Protein 8YT7 (pdb70)

Nearest PDB structures (foldseek):
  7uac-assembly1_H  TM=8.108E-01  e=1.436E-10  Homo sapiens
  2c9a-assembly1_A  TM=7.817E-01  e=7.834E-11  Homo sapiens
  5l73-assembly1_B  TM=7.819E-01  e=2.633E-10  Homo sapiens
  8a28-assembly1_A  TM=7.023E-01  e=5.897E-07  Limulus polyphemus
  4itc-assembly1_A  TM=6.088E-01  e=8.304E-06  Porphyromonas gingivalis

Foldseek 3Di:
DDFKFQCQDVCRQVKDWDPDFDDEWDKDWADDPCVVQKADAGGGDPQDDPGRGIWTKDQLVPDAFFGKIKIKHPKAFQLLVFQKKKKWKKFWIFAQAAKKWKFKFFPVRDPVQCPDPVHVVVTTQDIDGGHPHHDIAMEMGGDDGPVGIIMMMMMGGGGHDSRHMMIIGIIGMDGDPVRVVCVVPHDGD

Structure (mmCIF, N/CA/C/O backbone):
data_8YT7
#
_entry.id   8YT7
#
_cell.length_a   57.020
_cell.length_b   57.020
_cell.length_c   159.934
_cell.angle_alpha   90.00
_cell.angle_beta   90.00
_cell.angle_gamma   120.00
#
_symmetry.space_group_name_H-M   'P 32 2 1'
#
loop_
_entity.id
_entity.type
_entity.pdbx_description
1 polymer 'Scavenger receptor SR-C-like protein'
2 non-polymer 2-acetamido-2-deoxy-beta-D-glucopyranose
3 non-polymer 'CALCIUM ION'
4 water water
#
loop_
_atom_site.group_PDB
_atom_site.id
_atom_site.type_symbol
_atom_site.label_atom_id
_atom_site.label_alt_id
_atom_site.label_comp_id
_atom_site.label_asym_id
_atom_site.label_entity_id
_atom_site.label_seq_id
_atom_site.pdbx_PDB_ins_code
_atom_site.Cartn_x
_atom_site.Cartn_y
_atom_site.Cartn_z
_atom_site.occupancy
_atom_site.B_iso_or_equiv
_atom_site.auth_seq_id
_atom_site.auth_comp_id
_atom_site.auth_asym_id
_atom_site.auth_atom_id
_atom_site.pdbx_PDB_model_num
ATOM 1 N N . ASP A 1 1 ? 23.771 9.647 68.116 1.00 99.35 137 ASP A N 1
ATOM 2 C CA . ASP A 1 1 ? 25.096 10.139 68.476 1.00 98.84 137 ASP A CA 1
ATOM 3 C C . ASP A 1 1 ? 25.839 10.719 67.258 1.00 100.55 137 ASP A C 1
ATOM 4 O O . ASP A 1 1 ? 26.019 10.029 66.250 1.00 100.84 137 ASP A O 1
ATOM 9 N N . PRO A 1 2 ? 26.290 11.975 67.373 1.00 68.49 138 PRO A N 1
ATOM 10 C CA . PRO A 1 2 ? 27.004 12.624 66.257 1.00 68.29 138 PRO A CA 1
ATOM 11 C C . PRO A 1 2 ? 28.440 12.123 66.087 1.00 67.44 138 PRO A C 1
ATOM 12 O O . PRO A 1 2 ? 29.210 12.037 67.049 1.00 67.17 138 PRO A O 1
ATOM 16 N N . THR A 1 3 ? 28.803 11.809 64.836 1.00 63.53 139 THR A N 1
ATOM 17 C CA . THR A 1 3 ? 30.133 11.311 64.493 1.00 60.68 139 THR A CA 1
ATOM 18 C C . THR A 1 3 ? 31.015 12.379 63.860 1.00 58.71 139 THR A C 1
ATOM 19 O O . THR A 1 3 ? 32.101 12.056 63.370 1.00 58.11 139 THR A O 1
ATOM 23 N N . GLU A 1 4 ? 30.563 13.631 63.837 1.00 57.07 140 GLU A N 1
ATOM 24 C CA . GLU A 1 4 ? 31.331 14.735 63.284 1.00 59.10 140 GLU A CA 1
ATOM 25 C C . GLU A 1 4 ? 30.933 16.000 64.028 1.00 59.16 140 GLU A C 1
ATOM 26 O O . GLU A 1 4 ? 29.791 16.125 64.491 1.00 58.74 140 GLU A O 1
ATOM 32 N N . CYS A 1 5 ? 31.887 16.932 64.155 1.00 49.77 141 CYS A N 1
ATOM 33 C CA . CYS A 1 5 ? 31.621 18.195 64.844 1.00 49.97 141 CYS A CA 1
ATOM 34 C C . CYS A 1 5 ? 32.369 19.336 64.186 1.00 51.91 141 CYS A C 1
ATOM 35 O O . CYS A 1 5 ? 33.591 19.260 64.000 1.00 50.48 141 CYS A O 1
ATOM 38 N N . ASP A 1 6 ? 31.633 20.406 63.883 1.00 53.05 142 ASP A N 1
ATOM 39 C CA . ASP A 1 6 ? 32.202 21.642 63.363 1.00 53.70 142 ASP A CA 1
ATOM 40 C C . ASP A 1 6 ? 32.366 22.703 64.446 1.00 54.52 142 ASP A C 1
ATOM 41 O O . ASP A 1 6 ? 32.862 23.796 64.153 1.00 52.92 142 ASP A O 1
ATOM 46 N N . PHE A 1 7 ? 31.938 22.404 65.683 1.00 54.30 143 PHE A N 1
ATOM 47 C CA . PHE A 1 7 ? 32.113 23.246 66.865 1.00 52.54 143 PHE A CA 1
ATOM 48 C C . PHE A 1 7 ? 31.360 24.559 66.779 1.00 56.25 143 PHE A C 1
ATOM 49 O O . PHE A 1 7 ? 31.668 25.503 67.525 1.00 57.56 143 PHE A O 1
ATOM 57 N N . GLU A 1 8 ? 30.351 24.637 65.912 1.00 61.51 144 GLU A N 1
ATOM 58 C CA . GLU A 1 8 ? 29.582 25.869 65.810 1.00 64.21 144 GLU A CA 1
ATOM 59 C C . GLU A 1 8 ? 28.643 26.046 66.990 1.00 67.51 144 GLU A C 1
ATOM 60 O O . GLU A 1 8 ? 28.306 27.182 67.337 1.00 70.81 144 GLU A O 1
ATOM 66 N N . LEU A 1 9 ? 28.223 24.956 67.630 1.00 76.74 145 LEU A N 1
ATOM 67 C CA . LEU A 1 9 ? 27.336 25.127 68.773 1.00 78.22 145 LEU A CA 1
ATOM 68 C C . LEU A 1 9 ? 28.141 25.018 70.061 1.00 77.51 145 LEU A C 1
ATOM 69 O O . LEU A 1 9 ? 29.198 24.382 70.090 1.00 77.01 145 LEU A O 1
ATOM 74 N N . PRO A 1 10 ? 27.677 25.627 71.158 1.00 68.81 146 PRO A N 1
ATOM 75 C CA . PRO A 1 10 ? 28.456 25.568 72.412 1.00 68.59 146 PRO A CA 1
ATOM 76 C C . PRO A 1 10 ? 28.504 24.191 73.073 1.00 67.72 146 PRO A C 1
ATOM 77 O O . PRO A 1 10 ? 29.384 23.982 73.915 1.00 66.98 146 PRO A O 1
ATOM 81 N N . ASP A 1 11 ? 27.597 23.253 72.741 1.00 74.45 147 ASP A N 1
ATOM 82 C CA . ASP A 1 11 ? 27.654 21.909 73.323 1.00 73.56 147 ASP A CA 1
ATOM 83 C C . ASP A 1 11 ? 28.690 20.999 72.658 1.00 70.75 147 ASP A C 1
ATOM 84 O O . ASP A 1 11 ? 28.918 19.888 73.144 1.00 70.34 147 ASP A O 1
ATOM 89 N N . LEU A 1 12 ? 29.328 21.442 71.576 1.00 62.61 148 LEU A N 1
ATOM 90 C CA . LEU A 1 12 ? 30.477 20.747 70.974 1.00 61.18 148 LEU A CA 1
ATOM 91 C C . LEU A 1 12 ? 30.165 19.307 70.560 1.00 58.92 148 LEU A C 1
ATOM 92 O O . LEU A 1 12 ? 31.057 18.449 70.575 1.00 56.73 148 LEU A O 1
ATOM 97 N N . CYS A 1 13 ? 28.904 19.016 70.227 1.00 73.01 149 CYS A N 1
ATOM 98 C CA . CYS A 1 13 ? 28.510 17.708 69.696 1.00 71.09 149 CYS A CA 1
ATOM 99 C C . CYS A 1 13 ? 28.825 16.605 70.702 1.00 68.82 149 CYS A C 1
ATOM 100 O O . CYS A 1 13 ? 29.067 15.457 70.321 1.00 66.66 149 CYS A O 1
ATOM 103 N N . GLY A 1 14 ? 28.905 16.961 71.987 1.00 64.72 150 GLY A N 1
ATOM 104 C CA . GLY A 1 14 ? 29.145 16.001 73.046 1.00 63.73 150 GLY A CA 1
ATOM 105 C C . GLY A 1 14 ? 30.594 15.838 73.444 1.00 62.96 150 GLY A C 1
ATOM 106 O O . GLY A 1 14 ? 30.891 15.059 74.366 1.00 61.83 150 GLY A O 1
ATOM 107 N N . TRP A 1 15 ? 31.510 16.523 72.768 1.00 59.15 151 TRP A N 1
ATOM 108 C CA . TRP A 1 15 ? 32.889 16.532 73.224 1.00 58.97 151 TRP A CA 1
ATOM 109 C C . TRP A 1 15 ? 32.987 17.265 74.557 1.00 59.24 151 TRP A C 1
ATOM 110 O O . TRP A 1 15 ? 32.311 18.269 74.786 1.00 59.94 151 TRP A O 1
ATOM 121 N N . LYS A 1 16 ? 33.860 16.776 75.429 1.00 64.51 152 LYS A N 1
ATOM 122 C CA . LYS A 1 16 ? 33.999 17.349 76.758 1.00 67.40 152 LYS A CA 1
ATOM 123 C C . LYS A 1 16 ? 35.462 17.334 77.149 1.00 66.56 152 LYS A C 1
ATOM 124 O O . LYS A 1 16 ? 36.221 16.499 76.648 1.00 64.95 152 LYS A O 1
ATOM 130 N N . PRO A 1 17 ? 35.893 18.229 78.036 1.00 54.71 153 PRO A N 1
ATOM 131 C CA . PRO A 1 17 ? 37.292 18.222 78.460 1.00 54.20 153 PRO A CA 1
ATOM 132 C C . PRO A 1 17 ? 37.587 17.046 79.378 1.00 54.17 153 PRO A C 1
ATOM 133 O O . PRO A 1 17 ? 36.696 16.424 79.964 1.00 51.74 153 PRO A O 1
ATOM 137 N N . ASP A 1 18 ? 38.874 16.748 79.492 1.00 63.91 154 ASP A N 1
ATOM 138 C CA . ASP A 1 18 ? 39.340 15.765 80.455 1.00 64.52 154 ASP A CA 1
ATOM 139 C C . ASP A 1 18 ? 39.165 16.325 81.868 1.00 67.88 154 ASP A C 1
ATOM 140 O O . ASP A 1 18 ? 39.479 17.492 82.132 1.00 68.32 154 ASP A O 1
ATOM 145 N N . GLU A 1 19 ? 38.656 15.479 82.778 1.00 55.31 155 GLU A N 1
ATOM 146 C CA . GLU A 1 19 ? 38.369 15.901 84.149 1.00 57.58 155 GLU A CA 1
ATOM 147 C C . GLU A 1 19 ? 39.646 16.177 84.937 1.00 59.89 155 GLU A C 1
ATOM 148 O O . GLU A 1 19 ? 39.614 16.895 85.942 1.00 60.24 155 GLU A O 1
ATOM 154 N N . LEU A 1 20 ? 40.761 15.574 84.539 1.00 75.79 156 LEU A N 1
ATOM 155 C CA . LEU A 1 20 ? 42.052 15.828 85.171 1.00 76.99 156 LEU A CA 1
ATOM 156 C C . LEU A 1 20 ? 43.030 16.193 84.064 1.00 75.13 156 LEU A C 1
ATOM 157 O O . LEU A 1 20 ? 43.725 15.330 83.523 1.00 73.82 156 LEU A O 1
ATOM 162 N N . HIS A 1 21 ? 43.062 17.473 83.706 1.00 70.89 157 HIS A N 1
ATOM 163 C CA . HIS A 1 21 ? 44.193 18.016 82.970 1.00 68.85 157 HIS A CA 1
ATOM 164 C C . HIS A 1 21 ? 44.533 19.398 83.501 1.00 69.56 157 HIS A C 1
ATOM 165 O O . HIS A 1 21 ? 43.878 19.936 84.397 1.00 70.74 157 HIS A O 1
ATOM 172 N N . ASP A 1 22 ? 45.544 19.999 82.876 1.00 73.41 158 ASP A N 1
ATOM 173 C CA . ASP A 1 22 ? 46.043 21.286 83.342 1.00 74.62 158 ASP A CA 1
ATOM 174 C C . ASP A 1 22 ? 45.093 22.433 82.982 1.00 74.83 158 ASP A C 1
ATOM 175 O O . ASP A 1 22 ? 44.839 23.309 83.821 1.00 74.68 158 ASP A O 1
ATOM 180 N N . PHE A 1 23 ? 44.527 22.438 81.768 1.00 63.74 159 PHE A N 1
ATOM 181 C CA . PHE A 1 23 ? 43.570 23.484 81.393 1.00 64.97 159 PHE A CA 1
ATOM 182 C C . PHE A 1 23 ? 42.692 23.038 80.219 1.00 64.77 159 PHE A C 1
ATOM 183 O O . PHE A 1 23 ? 43.017 22.092 79.489 1.00 62.48 159 PHE A O 1
ATOM 191 N N . ASP A 1 24 ? 41.561 23.740 80.058 1.00 65.64 160 ASP A N 1
ATOM 192 C CA . ASP A 1 24 ? 40.564 23.411 79.045 1.00 65.21 160 ASP A CA 1
ATOM 193 C C . ASP A 1 24 ? 40.929 24.014 77.700 1.00 63.96 160 ASP A C 1
ATOM 194 O O . ASP A 1 24 ? 41.465 25.123 77.612 1.00 64.27 160 ASP A O 1
ATOM 199 N N . TRP A 1 25 ? 40.612 23.274 76.647 1.00 51.97 161 TRP A N 1
ATOM 200 C CA . TRP A 1 25 ? 40.444 23.859 75.327 1.00 52.33 161 TRP A CA 1
ATOM 201 C C . TRP A 1 25 ? 39.288 24.855 75.354 1.00 50.53 161 TRP A C 1
ATOM 202 O O . TRP A 1 25 ? 38.299 24.674 76.068 1.00 54.13 161 TRP A O 1
ATOM 213 N N . ARG A 1 26 ? 39.420 25.909 74.566 1.00 49.37 162 ARG A N 1
ATOM 214 C CA . ARG A 1 26 ? 38.438 26.976 74.482 1.00 52.16 162 ARG A CA 1
ATOM 215 C C . ARG A 1 26 ? 37.779 26.989 73.110 1.00 51.92 162 ARG A C 1
ATOM 216 O O . ARG A 1 26 ? 38.425 26.707 72.098 1.00 49.58 162 ARG A O 1
ATOM 224 N N . ARG A 1 27 ? 36.502 27.341 73.067 1.00 53.80 163 ARG A N 1
ATOM 225 C CA . ARG A 1 27 ? 35.843 27.572 71.788 1.00 54.26 163 ARG A CA 1
ATOM 226 C C . ARG A 1 27 ? 35.951 29.054 71.469 1.00 56.86 163 ARG A C 1
ATOM 227 O O . ARG A 1 27 ? 35.728 29.900 72.353 1.00 56.93 163 ARG A O 1
ATOM 235 N N . LEU A 1 28 ? 36.352 29.403 70.248 1.00 53.12 164 LEU A N 1
ATOM 236 C CA . LEU A 1 28 ? 36.518 30.797 69.848 1.00 53.22 164 LEU A CA 1
ATOM 237 C C . LEU A 1 28 ? 36.245 31.083 68.405 1.00 54.63 164 LEU A C 1
ATOM 238 O O . LEU A 1 28 ? 36.423 30.233 67.565 1.00 56.15 164 LEU A O 1
ATOM 243 N N . ASN A 1 29 ? 35.880 32.317 68.116 1.00 72.42 165 ASN A N 1
ATOM 244 C CA . ASN A 1 29 ? 35.503 32.711 66.788 1.00 74.72 165 ASN A CA 1
ATOM 245 C C . ASN A 1 29 ? 36.568 33.067 65.837 1.00 75.12 165 ASN A C 1
ATOM 246 O O . ASN A 1 29 ? 36.770 32.377 64.879 1.00 73.66 165 ASN A O 1
ATOM 251 N N . LYS A 1 30 ? 37.272 34.145 66.048 1.00 64.99 166 LYS A N 1
ATOM 252 C CA . LYS A 1 30 ? 38.188 34.543 65.008 1.00 65.75 166 LYS A CA 1
ATOM 253 C C . LYS A 1 30 ? 39.629 34.528 65.336 1.00 64.36 166 LYS A C 1
ATOM 254 O O . LYS A 1 30 ? 40.308 33.569 65.102 1.00 63.79 166 LYS A O 1
ATOM 260 N N . LYS A 1 31 ? 40.115 35.625 65.857 1.00 65.89 167 LYS A N 1
ATOM 261 C CA . LYS A 1 31 ? 41.505 35.716 66.188 1.00 66.69 167 LYS A CA 1
ATOM 262 C C . LYS A 1 31 ? 41.798 35.465 67.629 1.00 66.37 167 LYS A C 1
ATOM 263 O O . LYS A 1 31 ? 41.053 35.872 68.488 1.00 66.00 167 LYS A O 1
ATOM 269 N N . THR A 1 32 ? 42.904 34.796 67.885 1.00 58.40 168 THR A N 1
ATOM 270 C CA . THR A 1 32 ? 43.316 34.531 69.236 1.00 58.74 168 THR A CA 1
ATOM 271 C C . THR A 1 32 ? 43.838 35.826 69.924 1.00 57.21 168 THR A C 1
ATOM 272 O O . THR A 1 32 ? 44.379 36.668 69.243 1.00 58.61 168 THR A O 1
ATOM 276 N N . PRO A 1 33 ? 43.669 35.996 71.269 1.00 58.32 169 PRO A N 1
ATOM 277 C CA . PRO A 1 33 ? 44.162 37.269 71.831 1.00 54.99 169 PRO A CA 1
ATOM 278 C C . PRO A 1 33 ? 45.642 37.561 71.590 1.00 56.21 169 PRO A C 1
ATOM 279 O O . PRO A 1 33 ? 46.028 38.743 71.568 1.00 57.06 169 PRO A O 1
ATOM 283 N N . SER A 1 34 ? 46.491 36.541 71.448 1.00 57.81 170 SER A N 1
ATOM 284 C CA . SER A 1 34 ? 47.910 36.762 71.173 1.00 60.73 170 SER A CA 1
ATOM 285 C C . SER A 1 34 ? 48.258 36.816 69.665 1.00 62.81 170 SER A C 1
ATOM 286 O O . SER A 1 34 ? 49.448 36.886 69.328 1.00 62.39 170 SER A O 1
ATOM 289 N N . SER A 1 35 ? 47.282 36.844 68.753 1.00 58.52 171 SER A N 1
ATOM 290 C CA . SER A 1 35 ? 47.526 36.798 67.275 1.00 61.34 171 SER A CA 1
ATOM 291 C C . SER A 1 35 ? 48.497 37.753 66.673 1.00 61.46 171 SER A C 1
ATOM 292 O O . SER A 1 35 ? 49.226 37.402 65.767 1.00 59.72 171 SER A O 1
ATOM 295 N N . PHE A 1 36 ? 48.528 38.964 67.191 1.00 109.82 172 PHE A N 1
ATOM 296 C CA . PHE A 1 36 ? 49.423 39.979 66.701 1.00 111.11 172 PHE A CA 1
ATOM 297 C C . PHE A 1 36 ? 50.852 39.567 66.816 1.00 111.03 172 PHE A C 1
ATOM 298 O O . PHE A 1 36 ? 51.714 40.126 66.181 1.00 114.69 172 PHE A O 1
ATOM 306 N N . LEU A 1 37 ? 51.113 38.594 67.646 1.00 79.01 173 LEU A N 1
ATOM 307 C CA . LEU A 1 37 ? 52.432 38.139 67.801 1.00 79.62 173 LEU A CA 1
ATOM 308 C C . LEU A 1 37 ? 52.674 36.859 67.064 1.00 80.01 173 LEU A C 1
ATOM 309 O O . LEU A 1 37 ? 53.459 36.081 67.543 1.00 80.46 173 LEU A O 1
ATOM 314 N N . GLN A 1 38 ? 51.995 36.612 65.938 1.00 72.11 174 GLN A N 1
ATOM 315 C CA . GLN A 1 38 ? 52.305 35.451 65.096 1.00 70.39 174 GLN A CA 1
ATOM 316 C C . GLN A 1 38 ? 51.994 34.143 65.815 1.00 69.59 174 GLN A C 1
ATOM 317 O O . GLN A 1 38 ? 52.872 33.299 65.997 1.00 71.10 174 GLN A O 1
ATOM 323 N N . THR A 1 39 ? 50.733 33.974 66.216 1.00 53.48 175 THR A N 1
ATOM 324 C CA . THR A 1 39 ? 50.337 32.694 66.793 1.00 53.49 175 THR A CA 1
ATOM 325 C C . 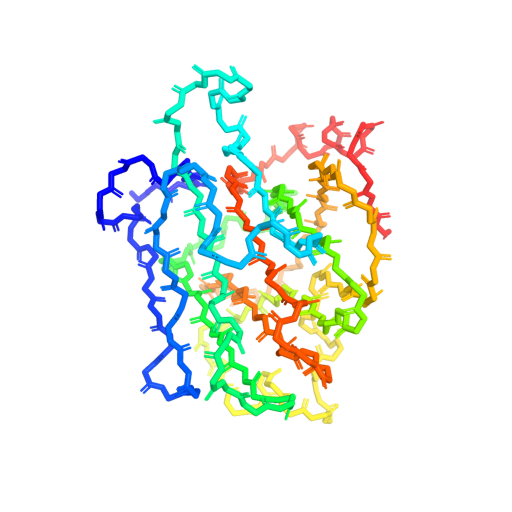THR A 1 39 ? 48.831 32.534 66.661 1.00 52.41 175 THR A C 1
ATOM 326 O O . THR A 1 39 ? 48.089 33.521 66.651 1.00 52.11 175 THR A O 1
ATOM 330 N N . GLY A 1 40 ? 48.402 31.280 66.481 1.00 53.80 176 GLY A N 1
ATOM 331 C CA . GLY A 1 40 ? 47.001 30.929 66.449 1.00 53.04 176 GLY A CA 1
ATOM 332 C C . GLY A 1 40 ? 46.309 31.243 65.133 1.00 55.70 176 GLY A C 1
ATOM 333 O O . GLY A 1 40 ? 46.782 32.038 64.306 1.00 53.32 176 GLY A O 1
ATOM 334 N N . PRO A 1 41 ? 45.166 30.594 64.912 1.00 53.56 177 PRO A N 1
ATOM 335 C CA . PRO A 1 41 ? 44.370 30.860 63.709 1.00 52.34 177 PRO A CA 1
ATOM 336 C C . PRO A 1 41 ? 43.836 32.284 63.693 1.00 53.08 177 PRO A C 1
ATOM 337 O O . PRO A 1 41 ? 43.780 32.978 64.709 1.00 52.70 177 PRO A O 1
ATOM 341 N N . SER A 1 42 ? 43.416 32.717 62.507 1.00 56.69 178 SER A N 1
ATOM 342 C CA . SER A 1 42 ? 42.684 33.961 62.370 1.00 55.76 178 SER A CA 1
ATOM 343 C C . SER A 1 42 ? 41.210 33.742 62.068 1.00 56.32 178 SER A C 1
ATOM 344 O O . SER A 1 42 ? 40.433 34.701 62.143 1.00 58.62 178 SER A O 1
ATOM 347 N N . TYR A 1 43 ? 40.809 32.509 61.753 1.00 49.87 179 TYR A N 1
ATOM 348 C CA . TYR A 1 43 ? 39.430 32.111 61.487 1.00 51.44 179 TYR A CA 1
ATOM 349 C C . TYR A 1 43 ? 39.391 30.586 61.499 1.00 52.28 179 TYR A C 1
ATOM 350 O O . TYR A 1 43 ? 40.433 29.930 61.395 1.00 50.99 179 TY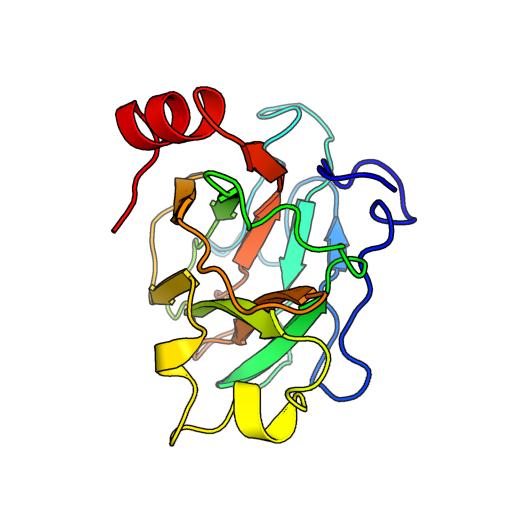R A O 1
ATOM 359 N N . ASP A 1 44 ? 38.181 30.022 61.596 1.00 55.81 180 ASP A N 1
ATOM 360 C CA . ASP A 1 44 ? 38.068 28.575 61.714 1.00 55.41 180 ASP A CA 1
ATOM 361 C C . ASP A 1 44 ? 38.182 27.926 60.336 1.00 54.77 180 ASP A C 1
ATOM 362 O O . ASP A 1 44 ? 38.280 28.599 59.313 1.00 56.40 180 ASP A O 1
ATOM 367 N N . HIS A 1 45 ? 38.102 26.601 60.296 1.00 55.81 181 HIS A N 1
ATOM 368 C CA . HIS A 1 45 ? 38.086 25.956 58.993 1.00 56.34 181 HIS A CA 1
ATOM 369 C C . HIS A 1 45 ? 36.693 25.839 58.403 1.00 57.24 181 HIS A C 1
ATOM 370 O O . HIS A 1 45 ? 36.551 25.900 57.183 1.00 58.70 181 HIS A O 1
ATOM 377 N N . THR A 1 46 ? 35.655 25.688 59.225 1.00 64.42 182 THR A N 1
ATOM 378 C CA . THR A 1 46 ? 34.335 25.411 58.667 1.00 64.12 182 THR A CA 1
ATOM 379 C C . THR A 1 46 ? 33.893 26.502 57.692 1.00 66.32 182 THR A C 1
ATOM 380 O O . THR A 1 46 ? 33.527 26.216 56.550 1.00 67.59 182 THR A O 1
ATOM 384 N N . TYR A 1 47 ? 33.925 27.764 58.123 1.00 64.58 183 TYR A N 1
ATOM 385 C CA . TYR A 1 47 ? 33.462 28.875 57.300 1.00 65.95 183 TYR A CA 1
ATOM 386 C C . TYR A 1 47 ? 34.597 29.716 56.723 1.00 65.24 183 TYR A C 1
ATOM 387 O O . TYR A 1 47 ? 34.327 30.623 55.929 1.00 66.32 183 TYR A O 1
ATOM 396 N N . GLY A 1 48 ? 35.850 29.441 57.092 1.00 57.61 184 GLY A N 1
ATOM 397 C CA . GLY A 1 48 ? 37.042 30.000 56.464 1.00 56.44 184 GLY A CA 1
ATOM 398 C C . GLY A 1 48 ? 37.142 31.509 56.591 1.00 57.40 184 GLY A C 1
ATOM 399 O O . GLY A 1 48 ? 36.554 32.132 57.479 1.00 59.08 184 GLY A O 1
ATOM 400 N N . LYS A 1 49 ? 37.857 32.109 55.643 1.00 60.68 185 LYS A N 1
ATOM 401 C CA . LYS A 1 49 ? 38.266 33.506 55.738 1.00 61.15 185 LYS A CA 1
ATOM 402 C C . LYS A 1 49 ? 37.062 34.449 55.744 1.00 62.25 185 LYS A C 1
ATOM 403 O O . LYS A 1 49 ? 36.055 34.190 55.076 1.00 63.74 185 LYS A O 1
ATOM 409 N N . ASN A 1 50 ? 37.167 35.547 56.509 1.00 69.97 186 ASN A N 1
ATOM 410 C CA . ASN A 1 50 ? 36.118 36.567 56.644 1.00 73.45 186 ASN A CA 1
ATOM 411 C C . ASN A 1 50 ? 34.839 36.007 57.275 1.00 74.85 186 ASN A C 1
ATOM 412 O O . ASN A 1 50 ? 33.780 36.642 57.205 1.00 77.02 186 ASN A O 1
ATOM 417 N N . GLY A 1 51 ? 34.924 34.853 57.949 1.00 70.00 187 GLY A N 1
ATOM 418 C CA . GLY A 1 51 ? 33.778 33.971 58.082 1.00 69.34 187 GLY A CA 1
ATOM 419 C C . GLY A 1 51 ? 32.987 33.877 59.373 1.00 75.53 187 GLY A C 1
ATOM 420 O O . GLY A 1 51 ? 31.795 33.534 59.320 1.00 77.16 187 GLY A O 1
ATOM 421 N N . SER A 1 52 ? 33.622 34.122 60.527 1.00 67.43 188 SER A N 1
ATOM 422 C CA . SER A 1 5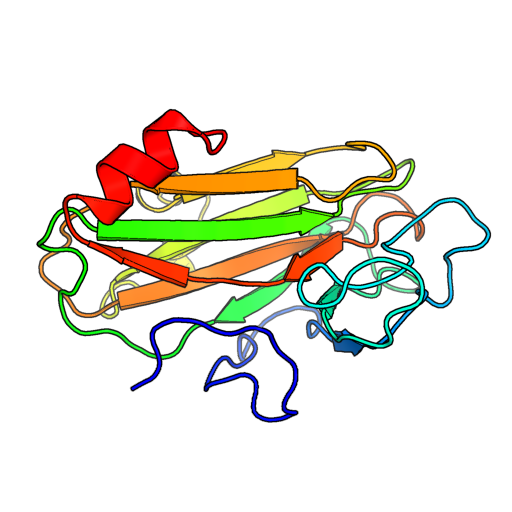2 ? 32.962 34.059 61.839 1.00 68.64 188 SER A CA 1
ATOM 423 C C . SER A 1 52 ? 32.556 32.641 62.256 1.00 69.27 188 SER A C 1
ATOM 424 O O . SER A 1 52 ? 31.570 32.461 62.978 1.00 69.41 188 SER A O 1
ATOM 427 N N . GLY A 1 53 ? 33.309 31.622 61.856 1.00 68.69 189 GLY A N 1
ATOM 428 C CA . GLY A 1 53 ? 33.076 30.285 62.361 1.00 66.07 189 GLY A CA 1
ATOM 429 C C . GLY A 1 53 ? 33.985 29.949 63.530 1.00 62.32 189 GLY A C 1
ATOM 430 O O . GLY A 1 53 ? 34.991 30.608 63.740 1.00 63.68 189 GLY A O 1
ATOM 431 N N . TYR A 1 54 ? 33.641 28.891 64.264 1.00 52.76 190 TYR A N 1
ATOM 432 C CA . TYR A 1 54 ? 34.258 28.580 65.552 1.00 53.24 190 TYR A CA 1
ATOM 433 C C . TYR A 1 54 ? 35.223 27.406 65.475 1.00 49.68 190 TYR A C 1
ATOM 434 O O . TYR A 1 54 ? 34.921 26.379 64.873 1.00 48.00 190 TYR A O 1
ATOM 443 N N . TYR A 1 55 ? 36.346 27.530 66.167 1.00 53.50 191 TYR A N 1
ATOM 444 C CA . TYR A 1 55 ? 37.282 26.434 66.352 1.00 51.63 191 TYR A CA 1
ATOM 445 C C . TYR A 1 55 ? 37.533 26.210 67.844 1.00 51.06 191 TYR A C 1
ATOM 446 O O . TYR A 1 55 ? 37.077 26.979 68.706 1.00 51.75 191 TYR A O 1
ATOM 455 N N . MET A 1 56 ? 38.284 25.155 68.155 1.00 52.14 192 MET A N 1
ATOM 456 C CA . MET A 1 56 ? 38.796 24.957 69.501 1.00 52.40 192 MET A CA 1
ATOM 457 C C . MET A 1 56 ? 40.293 25.232 69.534 1.00 52.91 192 MET A C 1
ATOM 458 O O . MET A 1 56 ? 41.005 24.941 68.575 1.00 52.76 192 MET A O 1
ATOM 463 N N . TYR A 1 57 ? 40.768 25.804 70.637 1.00 48.67 193 TYR A N 1
ATOM 464 C CA . TYR A 1 57 ? 42.176 26.161 70.729 1.00 49.73 193 TYR A CA 1
ATOM 465 C C . TYR A 1 57 ? 42.630 26.134 72.183 1.00 50.34 193 TYR A C 1
ATOM 466 O O . TYR A 1 57 ? 41.830 26.275 73.110 1.00 50.63 193 TYR A O 1
ATOM 475 N N . ILE A 1 58 ? 43.929 25.933 72.377 1.00 51.59 194 ILE A N 1
ATOM 476 C CA . ILE A 1 58 ? 44.521 26.070 73.705 1.00 52.35 194 ILE A CA 1
ATOM 477 C C . ILE A 1 58 ? 45.034 27.490 73.858 1.00 53.18 194 ILE A C 1
ATOM 478 O O . ILE A 1 58 ? 45.783 27.984 73.002 1.00 52.92 194 ILE A O 1
ATOM 483 N N . GLU A 1 59 ? 44.622 28.159 74.938 1.00 57.51 195 GLU A N 1
ATOM 484 C CA . GLU A 1 59 ? 45.200 29.452 75.281 1.00 56.87 195 GLU A CA 1
ATOM 485 C C . GLU A 1 59 ? 46.509 29.189 76.007 1.00 58.00 195 GLU A C 1
ATOM 486 O O . GLU A 1 59 ? 46.527 28.602 77.096 1.00 61.73 195 GLU A O 1
ATOM 492 N N . THR A 1 60 ? 47.609 29.606 75.406 1.00 55.34 196 THR A N 1
ATOM 493 C CA . THR A 1 60 ? 48.895 29.319 75.999 1.00 58.11 196 THR A CA 1
ATOM 494 C C . THR A 1 60 ? 49.472 30.499 76.779 1.00 59.52 196 THR A C 1
ATOM 495 O O . THR A 1 60 ? 50.462 30.313 77.491 1.00 60.67 196 THR A O 1
ATOM 499 N N . THR A 1 61 ? 48.857 31.684 76.715 1.00 57.79 197 THR A N 1
ATOM 500 C CA . THR A 1 61 ? 49.300 32.806 77.545 1.00 58.30 197 THR A CA 1
ATOM 501 C C . THR A 1 61 ? 49.093 32.477 79.021 1.00 60.49 197 THR A C 1
ATOM 502 O O . THR A 1 61 ? 47.979 32.134 79.440 1.00 59.28 197 THR A O 1
ATOM 506 N N . GLY A 1 62 ? 50.163 32.585 79.809 1.00 68.82 198 GLY A N 1
ATOM 507 C CA . GLY A 1 62 ? 50.074 32.406 81.235 1.00 68.48 198 GLY A CA 1
ATOM 508 C C . GLY A 1 62 ? 50.049 30.974 81.707 1.00 69.72 198 GLY A C 1
ATOM 509 O O . GLY A 1 62 ? 49.907 30.746 82.912 1.00 73.67 198 GLY A O 1
ATOM 510 N N . ARG A 1 63 ? 50.166 30.007 80.808 1.00 64.63 199 ARG A N 1
ATOM 511 C CA . ARG A 1 63 ? 50.378 28.611 81.157 1.00 65.91 199 ARG A CA 1
ATOM 512 C C . ARG A 1 63 ? 51.856 28.245 81.033 1.00 67.57 199 ARG A C 1
ATOM 513 O O . ARG A 1 63 ? 52.671 28.990 80.490 1.00 68.75 199 ARG A O 1
ATOM 521 N N . THR A 1 64 ? 52.184 27.060 81.523 1.00 71.87 200 THR A N 1
ATOM 522 C CA . THR A 1 64 ? 53.541 26.542 81.621 1.00 72.13 200 THR A CA 1
ATOM 523 C C . THR A 1 64 ? 53.842 25.535 80.525 1.00 70.60 200 THR A C 1
ATOM 524 O O . THR A 1 64 ? 52.969 24.774 80.102 1.00 71.88 200 THR A O 1
ATOM 528 N N 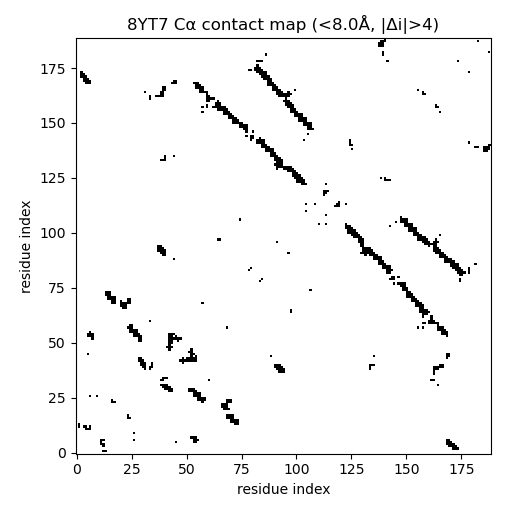. GLU A 1 65 ? 55.105 25.524 80.097 1.00 67.95 201 GLU A N 1
ATOM 529 C CA . GLU A 1 65 ? 55.560 24.601 79.068 1.00 70.95 201 GLU A CA 1
ATOM 530 C C . GLU A 1 65 ? 55.236 23.162 79.445 1.00 70.81 201 GLU A C 1
ATOM 531 O O . GLU A 1 65 ? 55.400 22.752 80.595 1.00 69.01 201 GLU A O 1
ATOM 537 N N . ASN A 1 66 ? 54.759 22.402 78.458 1.00 69.68 202 ASN A N 1
ATOM 538 C CA . ASN A 1 66 ? 54.479 20.971 78.538 1.00 69.79 202 ASN A CA 1
ATOM 539 C C . ASN A 1 66 ? 53.289 20.649 79.442 1.00 68.22 202 ASN A C 1
ATOM 540 O O . ASN A 1 66 ? 53.003 19.470 79.664 1.00 68.40 202 ASN A O 1
ATOM 545 N N . GLU A 1 67 ? 52.569 21.661 79.943 1.00 66.63 203 GLU A N 1
ATOM 546 C CA . GLU A 1 67 ? 51.209 21.455 80.434 1.00 65.95 203 GLU A CA 1
ATOM 547 C C . GLU A 1 67 ? 50.298 21.022 79.294 1.00 66.46 203 GLU A C 1
ATOM 548 O O . GLU A 1 67 ? 50.462 21.443 78.150 1.00 66.20 203 GLU A O 1
ATOM 554 N N . THR A 1 68 ? 49.311 20.188 79.612 1.00 70.33 204 THR A N 1
ATOM 555 C CA . THR A 1 68 ? 48.520 19.538 78.580 1.00 71.63 204 THR A CA 1
ATOM 556 C C . THR A 1 68 ? 47.032 19.789 78.775 1.00 70.15 204 THR A C 1
ATOM 557 O O . THR A 1 68 ? 46.544 19.932 79.899 1.00 69.05 204 THR A O 1
ATOM 561 N N . ALA A 1 69 ? 46.322 19.827 77.652 1.00 62.08 205 ALA A N 1
ATOM 562 C CA . ALA A 1 69 ? 44.876 20.004 77.599 1.00 61.04 205 ALA A CA 1
ATOM 563 C C . ALA A 1 69 ? 44.278 18.873 76.780 1.00 59.02 205 ALA A C 1
ATOM 564 O O . ALA A 1 69 ? 44.781 18.565 75.696 1.00 58.73 205 ALA A O 1
ATOM 566 N N . ARG A 1 70 ? 43.208 18.260 77.270 1.00 61.29 206 ARG A N 1
ATOM 567 C CA . ARG A 1 70 ? 42.618 17.147 76.541 1.00 57.56 206 ARG A CA 1
ATOM 568 C C . ARG A 1 70 ? 41.139 17.387 76.300 1.00 58.65 206 ARG A C 1
ATOM 569 O O . ARG A 1 70 ? 40.417 17.870 77.180 1.00 59.99 206 ARG A O 1
ATOM 577 N N . LEU A 1 71 ? 40.708 17.051 75.084 1.00 57.47 207 LEU A N 1
ATOM 578 C CA . LEU A 1 71 ? 39.327 17.152 74.640 1.00 56.89 207 LEU A CA 1
ATOM 579 C C . LEU A 1 71 ? 38.893 15.778 74.170 1.00 55.86 207 LEU A C 1
ATOM 580 O O . LEU A 1 71 ? 39.543 15.196 73.295 1.00 55.68 207 LEU A O 1
ATOM 585 N N . LEU A 1 72 ? 37.792 15.274 74.729 1.00 54.41 208 LEU A N 1
ATOM 586 C CA . LEU A 1 72 ? 37.376 13.888 74.548 1.00 53.65 208 LEU A CA 1
ATOM 587 C C . LEU A 1 72 ? 36.053 13.814 73.803 1.00 56.27 208 LEU A C 1
ATOM 588 O O . LEU A 1 72 ? 35.091 14.518 74.143 1.00 55.35 208 LEU A O 1
ATOM 593 N N . SER A 1 73 ? 36.009 12.931 72.807 1.00 54.90 209 SER A N 1
ATOM 594 C CA . SER A 1 73 ? 34.821 12.742 72.023 1.00 55.40 209 SER A CA 1
ATOM 595 C C . SER A 1 73 ? 33.791 12.050 72.888 1.00 57.69 209 SER A C 1
ATOM 596 O O . SER A 1 73 ? 34.118 11.505 73.939 1.00 60.59 209 SER A O 1
ATOM 599 N N . PRO A 1 74 ? 32.534 12.024 72.463 1.00 69.55 210 PRO A N 1
ATOM 600 C CA . PRO A 1 74 ? 31.589 11.084 73.074 1.00 68.14 210 PRO A CA 1
ATOM 601 C C . PRO A 1 74 ? 32.078 9.658 72.861 1.00 69.51 210 PRO A C 1
ATOM 602 O O . PRO A 1 74 ? 33.005 9.401 72.092 1.00 72.61 210 PRO A O 1
ATOM 606 N N . VAL A 1 75 ? 31.448 8.715 73.559 1.00 66.08 211 VAL A N 1
ATOM 607 C CA . VAL A 1 75 ? 31.830 7.308 73.453 1.00 70.14 211 VAL A CA 1
ATOM 608 C C . VAL A 1 75 ? 31.112 6.673 72.267 1.00 72.79 211 VAL A C 1
ATOM 609 O O . VAL A 1 75 ? 29.886 6.775 72.146 1.00 71.79 211 VAL A O 1
ATOM 613 N N . TYR A 1 76 ? 31.881 6.022 71.382 1.00 69.93 212 TYR A N 1
ATOM 614 C CA . TYR A 1 76 ? 31.403 5.403 70.145 1.00 72.92 212 TYR A CA 1
ATOM 615 C C . TYR A 1 76 ? 31.441 3.880 70.244 1.00 77.93 212 TYR A C 1
ATOM 616 O O . TYR A 1 76 ? 32.251 3.308 70.967 1.00 79.37 212 TYR A O 1
ATOM 625 N N . ASP A 1 77 ? 30.600 3.212 69.468 1.00 105.13 213 ASP A N 1
ATOM 626 C CA . ASP A 1 77 ? 30.401 1.774 69.624 1.00 108.62 213 ASP A CA 1
ATOM 627 C C . ASP A 1 77 ? 30.909 1.024 68.398 1.00 114.45 213 ASP A C 1
ATOM 628 O O . ASP A 1 77 ? 30.167 0.853 67.432 1.00 118.03 213 ASP A O 1
ATOM 633 N N . ALA A 1 78 ? 32.154 0.535 68.455 1.00 82.96 214 ALA A N 1
ATOM 634 C CA . ALA A 1 78 ? 32.719 -0.311 67.394 1.00 85.43 214 ALA A CA 1
ATOM 635 C C . ALA A 1 78 ? 32.326 0.121 65.972 1.00 88.36 214 ALA A C 1
ATOM 636 O O . ALA A 1 78 ? 31.989 -0.720 65.129 1.00 88.22 214 ALA A O 1
ATOM 638 N N . GLU A 1 79 ? 32.305 1.453 65.735 1.00 106.41 215 GLU A N 1
ATOM 639 C CA . GLU A 1 79 ? 32.321 2.121 64.433 1.00 104.67 215 GLU A CA 1
ATOM 640 C C . GLU A 1 79 ? 33.704 2.158 63.872 1.00 106.09 215 GLU A C 1
ATOM 641 O O . GLU A 1 79 ? 34.011 2.903 62.936 1.00 104.65 215 GLU A O 1
ATOM 647 N N . LEU A 1 80 ? 34.591 1.410 64.485 1.00 101.63 216 LEU A N 1
ATOM 648 C CA . LEU A 1 80 ? 35.960 1.358 64.026 1.00 101.20 216 LEU A CA 1
ATOM 649 C C . LEU A 1 80 ? 36.201 0.052 63.410 1.00 101.85 216 LEU A C 1
ATOM 650 O O . LEU A 1 80 ? 37.253 -0.198 62.853 1.00 100.77 216 LEU A O 1
ATOM 655 N N . ALA A 1 81 ? 35.206 -0.807 63.483 1.00 147.58 217 ALA A N 1
ATOM 656 C CA . ALA A 1 81 ? 35.384 -2.160 63.023 1.00 147.51 217 ALA A CA 1
ATOM 657 C C . ALA A 1 81 ? 35.172 -2.187 61.588 1.00 147.88 217 ALA A C 1
ATOM 658 O O . ALA A 1 81 ? 35.178 -3.236 60.968 1.00 150.95 217 ALA A O 1
ATOM 660 N N . LYS A 1 82 ? 34.955 -1.030 61.028 1.00 124.66 218 LYS A N 1
ATOM 661 C CA . LYS A 1 82 ? 34.851 -1.003 59.636 1.00 124.07 218 LYS A CA 1
ATOM 662 C C . LYS A 1 82 ? 36.150 -0.467 59.263 1.00 120.98 218 LYS A C 1
ATOM 663 O O . LYS A 1 82 ? 37.141 -0.611 59.962 1.00 120.64 218 LYS A O 1
ATOM 669 N N . ASN A 1 83 ? 36.192 0.106 58.107 1.00 154.57 219 ASN A N 1
ATOM 670 C CA . ASN A 1 83 ? 37.393 0.746 57.808 1.00 151.07 219 ASN A CA 1
ATOM 671 C C . ASN A 1 83 ? 37.069 1.993 58.559 1.00 149.05 219 ASN A C 1
ATOM 672 O O . ASN A 1 83 ? 36.379 2.813 58.040 1.00 146.88 219 ASN A O 1
ATOM 677 N N . GLY A 1 84 ? 37.523 2.130 59.789 1.00 79.78 220 GLY A N 1
ATOM 678 C CA . GLY A 1 84 ? 37.321 3.357 60.502 1.00 74.10 220 GLY A CA 1
ATOM 679 C C . GLY A 1 84 ? 38.345 4.443 60.332 1.00 68.15 220 GLY A C 1
ATOM 680 O O . GLY A 1 84 ? 39.529 4.172 60.362 1.00 68.03 220 GLY A O 1
ATOM 681 N N . CYS A 1 85 ? 37.890 5.669 60.169 1.00 83.41 221 CYS A N 1
ATOM 682 C CA . CYS A 1 85 ? 38.756 6.841 60.036 1.00 80.24 221 CYS A CA 1
ATOM 683 C C . CYS A 1 85 ? 38.461 7.902 61.064 1.00 77.53 221 CYS A C 1
ATOM 684 O O . CYS A 1 85 ? 37.291 8.200 61.321 1.00 78.30 221 CYS A O 1
ATOM 687 N N . PHE A 1 86 ? 39.517 8.582 61.508 1.00 60.53 222 PHE A N 1
ATOM 688 C CA . PHE A 1 86 ? 39.377 9.877 62.170 1.00 58.21 222 PHE A CA 1
ATOM 689 C C . PHE A 1 86 ? 40.075 10.943 61.335 1.00 57.69 222 PHE A C 1
ATOM 690 O O . PHE A 1 86 ? 41.280 10.852 61.083 1.00 59.23 222 PHE A O 1
ATOM 698 N N . ILE A 1 87 ? 39.313 11.950 60.918 1.00 57.23 223 ILE A N 1
ATOM 699 C CA . ILE A 1 87 ? 39.760 13.015 60.027 1.00 56.46 223 ILE A CA 1
ATOM 700 C C . ILE A 1 87 ? 39.526 14.333 60.751 1.00 54.36 223 ILE A C 1
ATOM 701 O O . ILE A 1 87 ? 38.449 14.541 61.323 1.00 54.77 223 ILE A O 1
ATOM 706 N N . PHE A 1 88 ? 40.526 15.213 60.752 1.00 47.65 224 PHE A N 1
ATOM 707 C CA . PHE A 1 88 ? 40.365 16.492 61.451 1.00 46.92 224 PHE A CA 1
ATOM 708 C C . PHE A 1 88 ? 41.308 17.535 60.864 1.00 45.29 224 PHE A C 1
ATOM 709 O O . PHE A 1 88 ? 42.280 17.202 60.184 1.00 46.88 224 PHE A O 1
ATOM 717 N N . TYR A 1 89 ? 41.018 18.809 61.128 1.00 49.70 225 TYR A N 1
ATOM 718 C CA . TYR A 1 89 ? 41.858 19.896 60.662 1.00 49.46 225 TYR A CA 1
ATOM 719 C C . TYR A 1 89 ? 42.506 20.591 61.853 1.00 51.75 225 TYR A C 1
ATOM 720 O O . TYR A 1 89 ? 41.888 20.735 62.921 1.00 48.85 225 TYR A O 1
ATOM 729 N N . TYR A 1 90 ? 43.744 21.057 61.656 1.00 41.79 226 TYR A N 1
ATOM 730 C CA . TYR A 1 90 ? 44.480 21.662 62.765 1.00 43.75 226 TYR A CA 1
ATOM 731 C C . TYR A 1 90 ? 45.307 22.854 62.301 1.00 44.38 226 TYR A C 1
ATOM 732 O O . TYR A 1 90 ? 45.691 22.971 61.126 1.00 44.31 226 TYR A O 1
ATOM 741 N N . HIS A 1 91 ? 45.594 23.736 63.259 1.00 51.86 227 HIS A N 1
ATOM 742 C CA . HIS A 1 91 ? 46.339 24.970 63.028 1.00 52.13 227 HIS A CA 1
ATOM 743 C C . HIS A 1 91 ? 47.384 25.105 64.125 1.00 52.33 227 HIS A C 1
ATOM 744 O O . HIS A 1 91 ? 47.038 25.209 65.305 1.00 52.74 227 HIS A O 1
ATOM 751 N N . MET A 1 92 ? 48.653 25.093 63.730 1.00 49.88 228 MET A N 1
ATOM 752 C CA . MET A 1 92 ? 49.809 25.118 64.621 1.00 50.34 228 MET A CA 1
ATOM 753 C C . MET A 1 92 ? 50.752 26.202 64.110 1.00 52.07 228 MET A C 1
ATOM 754 O O . MET A 1 92 ? 51.697 25.917 63.364 1.00 53.21 228 MET A O 1
ATOM 759 N N . TYR A 1 93 ? 50.505 27.438 64.531 1.00 51.63 229 TYR A N 1
ATOM 760 C CA . TYR A 1 93 ? 51.244 28.599 64.055 1.00 53.57 229 TYR A CA 1
ATOM 761 C C . TYR A 1 93 ? 51.830 29.320 65.248 1.00 53.24 229 TYR A C 1
ATOM 762 O O . TYR A 1 93 ? 51.075 29.754 66.119 1.00 51.60 229 TYR A O 1
ATOM 771 N N . GLY A 1 94 ? 53.149 29.508 65.262 1.00 56.78 230 GLY A N 1
ATOM 772 C CA . GLY A 1 94 ? 53.757 30.186 66.384 1.00 59.27 230 GLY A CA 1
ATOM 773 C C . GLY A 1 94 ? 55.163 29.704 66.659 1.00 61.47 230 GLY A C 1
ATOM 774 O O . GLY A 1 94 ? 55.438 28.497 66.627 1.00 61.76 230 GLY A O 1
ATOM 775 N N . ARG A 1 95 ? 56.059 30.645 66.927 1.00 74.87 231 ARG A N 1
ATOM 776 C CA . ARG A 1 95 ? 57.420 30.277 67.236 1.00 79.71 231 ARG A CA 1
ATOM 777 C C . ARG A 1 95 ? 57.441 29.786 68.688 1.00 81.01 231 ARG A C 1
ATOM 778 O O . ARG A 1 95 ? 56.650 30.225 69.530 1.00 81.96 231 ARG A O 1
ATOM 786 N N . GLY A 1 96 ? 58.238 28.764 68.960 1.00 77.94 232 GLY A N 1
ATOM 787 C CA . GLY A 1 96 ? 58.097 28.177 70.296 1.00 77.15 232 GLY A CA 1
ATOM 788 C C . GLY A 1 96 ? 56.839 27.350 70.467 1.00 74.56 232 GLY A C 1
ATOM 789 O O . GLY A 1 96 ? 56.422 27.070 71.599 1.00 73.29 232 GLY A O 1
ATOM 790 N N . MET A 1 97 ? 56.228 26.951 69.352 1.00 59.00 233 MET A N 1
ATOM 791 C CA . MET A 1 97 ? 55.077 26.064 69.339 1.00 60.53 233 MET A CA 1
ATOM 792 C C . MET A 1 97 ? 55.351 24.787 70.128 1.00 60.92 233 MET A C 1
ATOM 793 O O . MET A 1 97 ? 56.456 24.241 70.089 1.00 61.64 233 MET A O 1
ATOM 798 N N . GLY A 1 98 ? 54.327 24.304 70.836 1.00 72.01 234 GLY A N 1
ATOM 799 C CA . GLY A 1 98 ? 54.358 22.982 71.426 1.00 71.39 234 GLY A CA 1
ATOM 800 C C . GLY A 1 98 ? 53.910 21.895 70.464 1.00 71.98 234 GLY A C 1
ATOM 801 O O . GLY A 1 98 ? 54.388 21.832 69.329 1.00 73.30 234 GLY A O 1
ATOM 802 N N . GLY A 1 99 ? 52.979 21.039 70.895 1.00 56.55 235 GLY A N 1
ATOM 803 C CA . GLY A 1 99 ? 52.664 19.839 70.150 1.00 56.13 235 GLY A CA 1
ATOM 804 C C . GLY A 1 99 ? 51.187 19.490 70.200 1.00 55.55 235 GLY A C 1
ATOM 805 O O . GLY A 1 99 ? 50.414 20.054 70.980 1.00 55.53 235 GLY A O 1
ATOM 806 N N . LEU A 1 100 ? 50.817 18.523 69.354 1.00 52.80 236 LEU A N 1
ATOM 807 C CA . LEU A 1 100 ? 49.443 18.055 69.203 1.00 52.91 236 LEU A CA 1
ATOM 808 C C . LEU A 1 100 ? 49.457 16.543 69.062 1.00 54.49 236 LEU A C 1
ATOM 809 O O . LEU A 1 100 ? 50.168 16.009 68.206 1.00 55.09 236 LEU A O 1
ATOM 814 N N . ARG A 1 101 ? 48.680 15.854 69.893 1.00 62.56 237 ARG A N 1
ATOM 815 C CA . ARG A 1 101 ? 48.572 14.408 69.823 1.00 64.43 237 ARG A CA 1
ATOM 816 C C . ARG A 1 101 ? 47.105 14.032 69.755 1.00 64.46 237 ARG A C 1
ATOM 817 O O . ARG A 1 101 ? 46.261 14.677 70.374 1.00 62.85 237 ARG A O 1
ATOM 825 N N . VAL A 1 102 ? 46.805 12.995 68.987 1.00 56.87 238 VAL A N 1
ATOM 826 C CA . VAL A 1 102 ? 45.462 12.458 68.849 1.00 55.29 238 VAL A CA 1
ATOM 827 C C . VAL A 1 102 ? 45.569 10.970 69.149 1.00 57.26 238 VAL A C 1
ATOM 828 O O . VAL A 1 102 ? 46.287 10.244 68.446 1.00 58.18 238 VAL A O 1
ATOM 832 N N . TYR A 1 103 ? 44.890 10.530 70.208 1.00 64.44 239 TYR A N 1
ATOM 833 C CA . TYR A 1 103 ? 44.857 9.141 70.630 1.00 64.41 239 TYR A CA 1
ATOM 834 C C . TYR A 1 103 ? 43.484 8.550 70.372 1.00 63.26 239 TYR A C 1
ATOM 835 O O . TYR A 1 103 ? 42.472 9.260 70.381 1.00 62.80 239 TYR A O 1
ATOM 844 N N . GLN A 1 104 ? 43.461 7.229 70.218 1.00 62.97 240 GLN A N 1
ATOM 845 C CA . GLN A 1 104 ? 42.245 6.434 70.281 1.00 62.96 240 GLN A CA 1
ATOM 846 C C . GLN A 1 104 ? 42.235 5.651 71.591 1.00 64.89 240 GLN A C 1
ATOM 847 O O . GLN A 1 104 ? 43.104 4.803 71.825 1.00 66.69 240 GLN A O 1
ATOM 853 N N . LYS A 1 105 ? 41.258 5.928 72.440 1.00 67.03 241 LYS A N 1
ATOM 854 C CA . LYS A 1 105 ? 41.229 5.343 73.768 1.00 68.93 241 LYS A CA 1
ATOM 855 C C . LYS A 1 105 ? 40.138 4.286 73.810 1.00 68.27 241 LYS A C 1
ATOM 856 O O . LYS A 1 105 ? 38.953 4.617 73.655 1.00 67.89 241 LYS A O 1
ATOM 862 N N . PRO A 1 106 ? 40.467 3.015 73.969 1.00 72.54 242 PRO A N 1
ATOM 863 C CA . PRO A 1 106 ? 39.428 2.046 74.316 1.00 75.78 242 PRO A CA 1
ATOM 864 C C . PRO A 1 106 ? 38.857 2.383 75.679 1.00 75.86 242 PRO A C 1
ATOM 865 O O . PRO A 1 106 ? 39.556 2.884 76.565 1.00 76.05 242 PRO A O 1
ATOM 869 N N . ASP A 1 107 ? 37.555 2.138 75.820 1.00 80.57 243 ASP A N 1
ATOM 870 C CA . ASP A 1 107 ? 36.852 2.539 77.031 1.00 83.29 243 ASP A CA 1
ATOM 871 C C . ASP A 1 107 ? 37.457 1.889 78.272 1.00 85.56 243 ASP A C 1
ATOM 872 O O . ASP A 1 107 ? 37.540 2.521 79.335 1.00 86.10 243 ASP A O 1
ATOM 877 N N . ARG A 1 108 ? 37.808 0.598 78.177 1.00 79.13 244 ARG A N 1
ATOM 878 C CA . ARG A 1 108 ? 38.363 -0.119 79.326 1.00 82.88 244 ARG A CA 1
ATOM 879 C C . ARG A 1 108 ? 39.693 0.483 79.755 1.00 81.09 244 ARG A C 1
ATOM 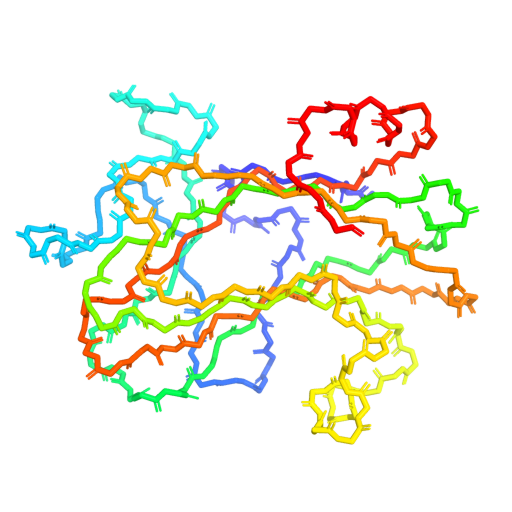880 O O . ARG A 1 108 ? 39.987 0.573 80.957 1.00 83.08 244 ARG A O 1
ATOM 888 N N . VAL A 1 109 ? 40.503 0.908 78.784 1.00 77.93 245 VAL A N 1
ATOM 889 C CA . VAL A 1 109 ? 41.835 1.461 79.032 1.00 77.92 245 VAL A CA 1
ATOM 890 C C . VAL A 1 109 ? 41.721 2.758 79.822 1.00 77.10 245 VAL A C 1
ATOM 891 O O . VAL A 1 109 ? 41.116 3.729 79.328 1.00 74.87 245 VAL A O 1
ATOM 895 N N . PRO A 1 110 ? 42.286 2.838 81.028 1.00 76.51 246 PRO A N 1
ATOM 896 C CA . PRO A 1 110 ? 42.194 4.077 81.785 1.00 75.83 246 PRO A CA 1
ATOM 897 C C . PRO A 1 110 ? 43.086 5.137 81.166 1.00 75.94 246 PRO A C 1
ATOM 898 O O . PRO A 1 110 ? 44.084 4.837 80.501 1.00 74.95 246 PRO A O 1
ATOM 902 N N . MET A 1 111 ? 42.684 6.401 81.355 1.00 83.46 247 MET A N 1
ATOM 903 C CA . MET A 1 111 ? 43.457 7.519 80.821 1.00 82.75 247 MET A CA 1
ATOM 904 C C . MET A 1 111 ? 44.895 7.489 81.322 1.00 83.66 247 MET A C 1
ATOM 905 O O . MET A 1 111 ? 45.803 7.944 80.624 1.00 83.64 247 MET A O 1
ATOM 910 N N . TYR A 1 112 ? 45.128 6.915 82.503 1.00 91.86 248 TYR A N 1
ATOM 911 C CA . TYR A 1 112 ? 46.478 6.849 83.055 1.00 95.82 248 TYR A CA 1
ATOM 912 C C . TYR A 1 112 ? 47.410 6.010 82.178 1.00 95.42 248 TYR A C 1
ATOM 913 O O . TYR A 1 112 ? 48.533 6.430 81.870 1.00 93.67 248 TYR A O 1
ATOM 922 N N . GLN A 1 113 ? 46.974 4.798 81.802 1.00 94.87 249 GLN A N 1
ATOM 923 C CA . GLN A 1 113 ? 47.794 3.942 80.946 1.00 95.06 249 GLN A CA 1
ATOM 924 C C . GLN A 1 113 ? 47.871 4.511 79.535 1.00 92.29 249 GLN A C 1
ATOM 925 O O . GLN A 1 113 ? 48.942 4.507 78.917 1.00 93.80 249 GLN A O 1
ATOM 931 N N . LEU A 1 114 ? 46.733 5.007 79.020 1.00 73.76 250 LEU A N 1
ATOM 932 C CA . LEU A 1 114 ? 46.673 5.605 77.686 1.00 72.44 250 LEU A CA 1
ATOM 933 C C . LEU A 1 114 ? 47.766 6.645 77.487 1.00 73.80 250 LEU A C 1
ATOM 934 O O . LEU A 1 114 ? 48.339 6.757 76.396 1.00 75.24 250 LEU A O 1
ATOM 939 N N . LEU A 1 115 ? 48.023 7.462 78.505 1.00 76.85 251 LEU A N 1
ATOM 940 C CA . LEU A 1 115 ? 48.944 8.576 78.338 1.00 77.06 251 LEU A CA 1
ATOM 941 C C . LEU A 1 115 ? 50.362 8.226 78.734 1.00 79.78 251 LEU A C 1
ATOM 942 O O . LEU A 1 115 ? 51.296 8.908 78.289 1.00 80.64 251 LEU A O 1
ATOM 947 N N . SER A 1 116 ? 50.531 7.192 79.558 1.00 85.25 252 SER A N 1
ATOM 948 C CA . SER A 1 116 ? 51.843 6.766 80.013 1.00 87.64 252 SER A CA 1
ATOM 949 C C . SER A 1 116 ? 52.811 6.630 78.847 1.00 91.32 252 SER A C 1
ATOM 950 O O . SER A 1 116 ? 52.418 6.344 77.712 1.00 91.28 252 SER A O 1
ATOM 953 N N . SER A 1 117 ? 54.095 6.855 79.134 1.00 108.06 253 SER A N 1
ATOM 954 C CA . SER A 1 117 ? 55.117 6.664 78.113 1.00 110.22 253 SER A CA 1
ATOM 955 C C . SER A 1 117 ? 55.176 5.209 77.663 1.00 112.07 253 SER A C 1
ATOM 956 O O . SER A 1 117 ? 55.385 4.925 76.476 1.00 112.45 253 SER A O 1
ATOM 959 N N . SER A 1 118 ? 54.952 4.276 78.594 1.00 107.40 254 SER A N 1
ATOM 960 C CA . SER A 1 118 ? 55.134 2.854 78.317 1.00 108.27 254 SER A CA 1
ATOM 961 C C . SER A 1 118 ? 54.211 2.350 77.216 1.00 107.27 254 SER A C 1
ATOM 962 O O . SER A 1 118 ? 54.565 1.410 76.495 1.00 109.92 254 SER A O 1
ATOM 965 N N . LYS A 1 119 ? 53.022 2.942 77.079 1.00 106.42 255 LYS A N 1
ATOM 966 C CA . LYS A 1 119 ? 51.973 2.335 76.271 1.00 104.18 255 LYS A CA 1
ATOM 967 C C . LYS A 1 119 ? 51.295 3.285 75.287 1.00 102.14 255 LYS A C 1
ATOM 968 O O . LYS A 1 119 ? 50.353 2.864 74.608 1.00 101.71 255 LYS A O 1
ATOM 974 N N . ARG A 1 120 ? 51.750 4.537 75.152 1.00 91.59 256 ARG A N 1
ATOM 975 C CA . ARG A 1 120 ? 50.981 5.469 74.325 1.00 90.15 256 ARG A CA 1
ATOM 976 C C . ARG A 1 120 ? 51.153 5.254 72.821 1.00 88.37 256 ARG A C 1
ATOM 977 O O . ARG A 1 120 ? 50.298 5.714 72.059 1.00 85.81 256 ARG A O 1
ATOM 985 N N . ASN A 1 121 ? 52.205 4.569 72.362 1.00 94.99 257 ASN A N 1
ATOM 986 C CA . ASN A 1 121 ? 52.335 4.452 70.917 1.00 94.99 257 ASN A CA 1
ATOM 987 C C . ASN A 1 121 ? 51.295 3.495 70.353 1.00 93.39 257 ASN A C 1
ATOM 988 O O . ASN A 1 121 ? 50.915 3.615 69.183 1.00 93.15 257 ASN A O 1
ATOM 993 N N . ASN A 1 122 ? 50.806 2.559 71.166 1.00 84.62 258 ASN A N 1
ATOM 994 C CA . ASN A 1 122 ? 49.742 1.672 70.714 1.00 83.12 258 ASN A CA 1
ATOM 995 C C . ASN A 1 122 ? 48.437 2.410 70.455 1.00 80.88 258 ASN A C 1
ATOM 996 O O . ASN A 1 122 ? 47.553 1.859 69.787 1.00 80.08 258 ASN A O 1
ATOM 1001 N N . TYR A 1 123 ? 48.293 3.635 70.965 1.00 82.82 259 TYR A N 1
ATOM 1002 C CA . TYR A 1 123 ? 47.034 4.353 70.868 1.00 79.61 259 TYR A CA 1
ATOM 1003 C C . TYR A 1 123 ? 47.109 5.661 70.081 1.00 78.66 259 TYR A C 1
ATOM 1004 O O . TYR A 1 123 ? 46.059 6.255 69.807 1.00 77.21 259 TYR A O 1
ATOM 1013 N N . LEU A 1 124 ? 48.301 6.135 69.716 1.00 67.90 260 LEU A N 1
ATOM 1014 C CA . LEU A 1 124 ? 48.434 7.395 68.984 1.00 65.45 260 LEU A CA 1
ATOM 1015 C C . LEU A 1 124 ? 47.942 7.269 67.551 1.00 64.24 260 LEU A C 1
ATOM 1016 O O . LEU A 1 124 ? 48.494 6.495 66.761 1.00 63.13 260 LEU A O 1
ATOM 1021 N N . LEU A 1 125 ? 46.929 8.071 67.218 1.00 60.72 261 LEU A N 1
ATOM 1022 C CA . LEU A 1 125 ? 46.546 8.277 65.825 1.00 61.02 261 LEU A CA 1
ATOM 1023 C C . LEU A 1 125 ? 47.412 9.330 65.141 1.00 61.68 261 LEU A C 1
ATOM 1024 O O . LEU A 1 125 ? 47.670 9.239 63.937 1.00 59.66 261 LEU A O 1
ATOM 1029 N N . PHE A 1 126 ? 47.864 10.332 65.882 1.00 62.83 262 PHE A N 1
ATOM 1030 C CA . PHE A 1 126 ? 48.500 11.462 65.230 1.00 62.57 262 PHE A CA 1
ATOM 1031 C C . PHE A 1 12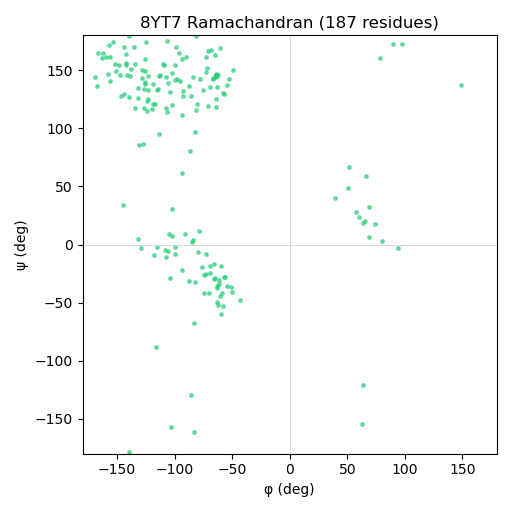6 ? 49.416 12.137 66.230 1.00 63.58 262 PHE A C 1
ATOM 1032 O O . PHE A 1 126 ? 49.047 12.287 67.395 1.00 64.66 262 PHE A O 1
ATOM 1040 N N . GLU A 1 127 ? 50.583 12.574 65.766 1.00 64.36 263 GLU A N 1
ATOM 1041 C CA . GLU A 1 127 ? 51.495 13.343 66.605 1.00 65.52 263 GLU A CA 1
ATOM 1042 C C . GLU A 1 127 ? 52.239 14.361 65.747 1.00 65.20 263 GLU A C 1
ATOM 1043 O O . GLU A 1 127 ? 52.850 13.989 64.744 1.00 65.27 263 GLU A O 1
ATOM 1049 N N . GLN A 1 128 ? 52.215 15.631 66.152 1.00 61.21 264 GLN A N 1
ATOM 1050 C CA . GLN A 1 128 ? 52.904 16.680 65.413 1.00 61.25 264 GLN A CA 1
ATOM 1051 C C . GLN A 1 128 ? 53.532 17.659 66.391 1.00 61.20 264 GLN A C 1
ATOM 1052 O O . GLN A 1 128 ? 52.968 17.931 67.454 1.00 60.35 264 GLN A O 1
ATOM 1058 N N . TRP A 1 129 ? 54.694 18.206 66.020 1.00 67.68 265 TRP A N 1
ATOM 1059 C CA . TRP A 1 129 ? 55.424 19.126 66.892 1.00 67.35 265 TRP A CA 1
ATOM 1060 C C . TRP A 1 129 ? 55.995 20.296 66.108 1.00 67.08 265 TRP A C 1
ATOM 1061 O O . TRP A 1 129 ? 56.405 20.143 64.952 1.00 67.60 265 TRP A O 1
ATOM 1072 N N . GLY A 1 130 ? 56.017 21.461 66.754 1.00 60.17 266 GLY A N 1
ATOM 1073 C CA . GLY A 1 130 ? 56.698 22.627 66.236 1.00 60.94 266 GLY A CA 1
ATOM 1074 C C . GLY A 1 130 ? 55.825 23.501 65.351 1.00 60.21 266 GLY A C 1
ATOM 1075 O O . GLY A 1 130 ? 54.685 23.177 65.015 1.00 58.43 266 GLY A O 1
ATOM 1076 N N . ASP A 1 131 ? 56.387 24.658 64.993 1.00 63.07 267 ASP A N 1
ATOM 1077 C CA . ASP A 1 131 ? 55.735 25.584 64.077 1.00 62.59 267 ASP A CA 1
ATOM 1078 C C . ASP A 1 131 ? 55.443 24.885 62.755 1.00 63.63 267 ASP A C 1
ATOM 1079 O O . ASP A 1 131 ? 56.322 24.238 62.181 1.00 64.19 267 ASP A O 1
ATOM 1084 N N . GLN A 1 132 ? 54.200 25.013 62.280 1.00 60.33 268 GLN A N 1
ATOM 1085 C CA . GLN A 1 132 ? 53.771 24.491 60.988 1.00 59.04 268 GLN A CA 1
ATOM 1086 C C . GLN A 1 132 ? 53.364 25.592 60.021 1.00 59.62 268 GLN A C 1
ATOM 1087 O O . GLN A 1 132 ? 53.008 25.290 58.870 1.00 60.28 268 GLN A O 1
ATOM 1093 N N . GLY A 1 133 ? 53.405 26.854 60.448 1.00 59.37 269 GLY A N 1
ATOM 1094 C CA . GLY A 1 133 ? 53.070 27.989 59.607 1.00 57.42 269 GLY A CA 1
ATOM 1095 C C . GLY A 1 133 ? 51.635 28.449 59.824 1.00 57.19 269 GLY A C 1
ATOM 1096 O O . GLY A 1 133 ? 50.834 27.806 60.515 1.00 55.42 269 GLY A O 1
ATOM 1097 N N . ASN A 1 134 ? 51.310 29.593 59.200 1.00 52.76 270 ASN A N 1
ATOM 1098 C CA . ASN A 1 134 ? 49.990 30.225 59.366 1.00 53.96 270 ASN A CA 1
ATOM 1099 C C . ASN A 1 134 ? 49.013 29.634 58.359 1.00 53.48 270 ASN A C 1
ATOM 1100 O O . ASN A 1 134 ? 48.687 30.234 57.343 1.00 55.34 270 ASN A O 1
ATOM 1105 N N . GLU A 1 135 ? 48.493 28.458 58.683 1.00 53.35 271 GLU A N 1
ATOM 1106 C CA . GLU A 1 135 ? 47.686 27.725 57.724 1.00 54.22 271 GLU A CA 1
ATOM 1107 C C . GLU A 1 135 ? 46.966 26.539 58.350 1.00 51.06 271 GLU A C 1
ATOM 1108 O O . GLU A 1 135 ? 47.517 25.870 59.234 1.00 50.63 271 GLU A O 1
ATOM 1114 N N . TRP A 1 136 ? 45.741 26.272 57.889 1.00 45.45 272 TRP A N 1
ATOM 1115 C CA . TRP A 1 136 ? 44.990 25.094 58.296 1.00 46.02 272 TRP A CA 1
ATOM 1116 C C . TRP A 1 136 ? 45.452 23.870 57.511 1.00 49.40 272 TRP A C 1
ATOM 1117 O O . TRP A 1 136 ? 45.359 23.845 56.274 1.00 51.99 272 TRP A O 1
ATOM 1128 N N . TYR A 1 137 ? 45.932 22.845 58.223 1.00 43.73 273 TYR A N 1
ATOM 1129 C CA . TYR A 1 137 ? 46.283 21.546 57.657 1.00 45.91 273 TYR A CA 1
ATOM 1130 C C . TYR A 1 137 ? 45.229 20.528 58.062 1.00 44.23 273 TYR A C 1
ATOM 1131 O O . TYR A 1 137 ? 44.313 20.828 58.827 1.00 42.74 273 TYR A O 1
ATOM 1140 N N . SER A 1 138 ? 45.353 19.313 57.546 1.00 45.26 274 SER A N 1
ATOM 1141 C CA . SER A 1 138 ? 44.398 18.289 57.910 1.00 45.94 274 SER A CA 1
ATOM 1142 C C . SER A 1 138 ? 45.126 16.965 58.047 1.00 47.15 274 SER A C 1
ATOM 1143 O O . SER A 1 138 ? 46.255 16.795 57.577 1.00 49.43 274 SER A O 1
ATOM 1146 N N . SER A 1 139 ? 44.453 16.023 58.693 1.00 55.18 275 SER A N 1
ATOM 1147 C CA . SER A 1 139 ? 45.022 14.705 58.898 1.00 57.59 275 SER A CA 1
ATOM 1148 C C . SER A 1 139 ? 43.900 13.685 58.879 1.00 56.74 275 SER A C 1
ATOM 1149 O O . SER A 1 139 ? 42.772 13.965 59.309 1.00 56.20 275 SER A O 1
ATOM 1152 N N . ALA A 1 140 ? 44.213 12.503 58.366 1.00 56.40 276 ALA A N 1
ATOM 1153 C CA . ALA A 1 140 ? 43.290 11.377 58.415 1.00 57.33 276 ALA A CA 1
ATOM 1154 C C . ALA A 1 140 ? 44.052 10.170 58.921 1.00 59.77 276 ALA A C 1
ATOM 1155 O O . ALA A 1 140 ? 45.172 9.904 58.470 1.00 60.77 276 ALA A O 1
ATOM 1157 N N . SER A 1 141 ? 43.443 9.440 59.846 1.00 62.66 277 SER A N 1
ATOM 1158 C CA . SER A 1 141 ? 44.127 8.389 60.574 1.00 64.36 277 SER A CA 1
ATOM 1159 C C . SER A 1 141 ? 43.256 7.154 60.537 1.00 65.50 277 SER A C 1
ATOM 1160 O O . SER A 1 141 ? 42.071 7.217 60.888 1.00 65.99 277 SER A O 1
ATOM 1163 N N . MET A 1 142 ? 43.836 6.052 60.082 1.00 80.99 278 MET A N 1
ATOM 1164 C CA . MET A 1 142 ? 43.199 4.767 60.262 1.00 82.14 278 MET A CA 1
ATOM 1165 C C . MET A 1 142 ? 43.101 4.428 61.739 1.00 81.55 278 MET A C 1
ATOM 1166 O O . MET A 1 142 ? 43.940 4.802 62.559 1.00 81.76 278 MET A O 1
ATOM 1171 N N . LEU A 1 143 ? 42.031 3.749 62.065 1.00 71.53 279 LEU A N 1
ATOM 1172 C CA . LEU A 1 143 ? 41.609 3.515 63.424 1.00 72.12 279 LEU A CA 1
ATOM 1173 C C . LEU A 1 143 ? 41.643 2.001 63.567 1.00 76.14 279 LEU A C 1
ATOM 1174 O O . LEU A 1 143 ? 41.331 1.291 62.603 1.00 81.20 279 LEU A O 1
ATOM 1179 N N . THR A 1 144 ? 42.134 1.483 64.692 1.00 86.66 280 THR A N 1
ATOM 1180 C CA . THR A 1 144 ? 42.353 0.044 64.860 1.00 88.86 280 THR A CA 1
ATOM 1181 C C . THR A 1 144 ? 41.204 -0.642 65.484 1.00 90.46 280 THR A C 1
ATOM 1182 O O . THR A 1 144 ? 40.461 0.013 66.033 1.00 89.32 280 THR A O 1
ATOM 1186 N N . ASP A 1 145 ? 41.015 -1.949 65.366 1.00 93.31 281 ASP A N 1
ATOM 1187 C CA . ASP A 1 145 ? 39.820 -2.574 65.956 1.00 95.89 281 ASP A CA 1
ATOM 1188 C C . ASP A 1 145 ? 40.200 -3.058 67.313 1.00 96.15 281 ASP A C 1
ATOM 1189 O O . ASP A 1 145 ? 40.969 -3.990 67.442 1.00 96.42 281 ASP A O 1
ATOM 1194 N N . VAL A 1 146 ? 39.655 -2.427 68.335 1.00 99.96 282 VAL A N 1
ATOM 1195 C CA . VAL A 1 146 ? 40.038 -2.765 69.684 1.00 100.28 282 VAL A CA 1
ATOM 1196 C C . VAL A 1 146 ? 38.976 -3.580 70.403 1.00 104.50 282 VAL A C 1
ATOM 1197 O O . VAL A 1 146 ? 39.095 -3.803 71.604 1.00 105.23 282 VAL A O 1
ATOM 1201 N N . ASP A 1 147 ? 37.954 -4.021 69.677 1.00 120.80 283 ASP A N 1
ATOM 1202 C CA . ASP A 1 147 ? 36.894 -4.856 70.261 1.00 120.26 283 ASP A CA 1
ATOM 1203 C C . ASP A 1 147 ? 36.338 -4.240 71.547 1.00 117.85 283 ASP A C 1
ATOM 1204 O O . ASP A 1 147 ? 36.190 -4.902 72.577 1.00 120.04 283 ASP A O 1
ATOM 1209 N N . ASP A 1 148 ? 36.018 -2.948 71.465 1.00 92.39 284 ASP A N 1
ATOM 1210 C CA . ASP A 1 148 ? 35.518 -2.180 72.597 1.00 91.14 284 ASP A CA 1
ATOM 1211 C C . ASP A 1 148 ? 34.845 -0.920 72.071 1.00 88.82 284 ASP A C 1
ATOM 1212 O O . ASP A 1 148 ? 35.012 -0.536 70.910 1.00 88.54 284 ASP A O 1
ATOM 1217 N N . ASP A 1 149 ? 34.066 -0.284 72.942 1.00 84.91 285 ASP A N 1
ATOM 1218 C CA . ASP A 1 149 ? 33.722 1.101 72.699 1.00 81.60 285 ASP A CA 1
ATOM 1219 C C . ASP A 1 149 ? 34.979 1.942 72.847 1.00 81.44 285 ASP A C 1
ATOM 1220 O O . ASP A 1 149 ? 36.009 1.484 73.347 1.00 83.68 285 ASP A O 1
ATOM 1225 N N . PHE A 1 150 ? 34.905 3.188 72.406 1.00 67.94 286 PHE A N 1
ATOM 1226 C CA . PHE A 1 150 ? 36.119 3.977 72.436 1.00 67.23 286 PHE A CA 1
ATOM 1227 C C . PHE A 1 150 ? 35.777 5.460 72.450 1.00 65.86 286 PHE A C 1
ATOM 1228 O O . PHE A 1 150 ? 34.623 5.872 72.314 1.00 64.92 286 PHE A O 1
ATOM 1236 N N . GLN A 1 151 ? 36.818 6.246 72.649 1.00 74.70 287 GLN A N 1
ATOM 1237 C CA . GLN A 1 151 ? 36.815 7.691 72.545 1.00 76.37 287 GLN A CA 1
ATOM 1238 C C . GLN A 1 151 ? 38.017 8.169 71.761 1.00 75.14 287 GLN A C 1
ATOM 1239 O O . GLN A 1 151 ? 39.024 7.476 71.646 1.00 76.93 287 GLN A O 1
ATOM 1245 N N . ILE A 1 152 ? 37.864 9.345 71.184 1.00 57.20 288 ILE A N 1
ATOM 1246 C CA . ILE A 1 152 ? 38.939 10.036 70.497 1.00 58.23 288 ILE A CA 1
ATOM 1247 C C . ILE A 1 152 ? 39.390 11.136 71.432 1.00 58.04 288 ILE A C 1
ATOM 1248 O O . ILE A 1 152 ? 38.550 11.851 72.001 1.00 56.24 288 ILE A O 1
ATOM 1253 N N . VAL A 1 153 ? 40.703 11.239 71.640 1.00 63.70 289 VAL A N 1
ATOM 1254 C CA . VAL A 1 153 ? 41.273 12.147 72.626 1.00 63.20 289 VAL A CA 1
ATOM 1255 C C . VAL A 1 153 ? 42.260 13.040 71.907 1.00 63.96 289 VAL A C 1
ATOM 1256 O O . VAL A 1 153 ? 43.278 12.559 71.396 1.00 64.99 289 VAL A O 1
ATOM 1260 N N . ILE A 1 154 ? 41.963 14.335 71.858 1.00 60.21 290 ILE A N 1
ATOM 1261 C CA . ILE A 1 154 ? 42.863 15.324 71.284 1.00 59.36 290 ILE A CA 1
ATOM 1262 C C . ILE A 1 154 ? 43.561 16.059 72.420 1.00 59.56 290 ILE A C 1
ATOM 1263 O O . ILE A 1 154 ? 42.909 16.714 73.239 1.00 56.54 290 ILE A O 1
ATOM 1268 N N . GLU A 1 155 ? 44.885 15.972 72.452 1.00 61.14 291 GLU A N 1
ATOM 1269 C CA . GLU A 1 155 ? 45.700 16.516 73.519 1.00 59.85 291 GLU A CA 1
ATOM 1270 C C . GLU A 1 155 ? 46.669 17.548 72.964 1.00 60.51 291 GLU A C 1
ATOM 1271 O O . GLU A 1 155 ? 47.566 17.203 72.191 1.00 63.72 291 GLU A O 1
ATOM 1277 N N . GLY A 1 156 ? 46.520 18.795 73.397 1.00 59.66 292 GLY A N 1
ATOM 1278 C CA . GLY A 1 156 ? 47.479 19.845 73.085 1.00 60.98 292 GLY A CA 1
ATOM 1279 C C . GLY A 1 156 ? 48.498 20.024 74.200 1.00 62.65 292 GLY A C 1
ATOM 1280 O O . GLY A 1 156 ? 48.156 19.959 75.386 1.00 60.73 292 GLY A O 1
ATOM 1281 N N . ILE A 1 157 ? 49.750 20.253 73.810 1.00 58.77 293 ILE A N 1
ATOM 1282 C CA . ILE A 1 157 ? 50.848 20.423 74.757 1.00 56.74 293 ILE A CA 1
ATOM 1283 C C . ILE A 1 157 ? 51.414 21.820 74.534 1.00 57.53 293 ILE A C 1
ATOM 1284 O O . ILE A 1 157 ? 51.884 22.132 73.429 1.00 56.28 293 ILE A O 1
ATOM 1289 N N . ARG A 1 158 ? 51.392 22.656 75.569 1.00 60.44 294 ARG A N 1
ATOM 1290 C CA . ARG A 1 158 ? 51.912 24.011 75.405 1.00 61.11 294 ARG A CA 1
ATOM 1291 C C . ARG A 1 158 ? 53.415 23.989 75.156 1.00 62.72 294 ARG A C 1
ATOM 1292 O O . ARG A 1 158 ? 54.159 23.200 75.752 1.00 61.40 294 ARG A O 1
ATOM 1300 N N . GLY A 1 159 ? 53.862 24.884 74.289 1.00 62.69 295 GLY A N 1
ATOM 1301 C CA . GLY A 1 159 ? 55.268 25.034 73.983 1.00 63.30 295 GLY A CA 1
ATOM 1302 C C . GLY A 1 159 ? 55.984 25.899 74.989 1.00 63.84 295 GLY A C 1
ATOM 1303 O O . GLY A 1 159 ? 55.504 26.136 76.098 1.00 65.60 295 GLY A O 1
ATOM 1304 N N . ASN A 1 160 ? 57.155 26.388 74.581 1.00 74.26 296 ASN A N 1
ATOM 1305 C CA . ASN A 1 160 ? 58.064 27.097 75.460 1.00 75.98 296 ASN A CA 1
ATOM 1306 C C . ASN A 1 160 ? 57.743 28.579 75.594 1.00 75.57 296 ASN A C 1
ATOM 1307 O O . ASN A 1 160 ? 58.499 29.285 76.266 1.00 73.29 296 ASN A O 1
ATOM 1312 N N . SER A 1 161 ? 56.675 29.081 74.968 1.00 71.14 297 SER A N 1
ATOM 1313 C CA . SER A 1 161 ? 56.328 30.499 75.081 1.00 69.79 297 SER A CA 1
ATOM 1314 C C . SER A 1 161 ? 54.827 30.654 74.856 1.00 66.66 297 SER A C 1
ATOM 1315 O O . SER A 1 161 ? 54.130 29.690 74.538 1.00 65.13 297 SER A O 1
ATOM 1318 N N . PHE A 1 162 ? 54.325 31.881 75.044 1.00 74.17 298 PHE A N 1
ATOM 1319 C CA . PHE A 1 162 ? 52.892 32.126 74.859 1.00 74.35 298 PHE A CA 1
ATOM 1320 C C . PHE A 1 162 ? 52.458 32.103 73.388 1.00 73.26 298 PHE A C 1
ATOM 1321 O O . PHE A 1 162 ? 51.249 32.142 73.106 1.00 72.69 298 PHE A O 1
ATOM 1329 N N . MET A 1 163 ? 53.405 32.041 72.461 1.00 58.94 299 MET A N 1
ATOM 1330 C CA . MET A 1 163 ? 53.115 31.932 71.028 1.00 62.65 299 MET A CA 1
ATOM 1331 C C . MET A 1 163 ? 53.120 30.465 70.599 1.00 60.76 299 MET A C 1
ATOM 1332 O O . MET A 1 163 ? 53.921 30.005 69.778 1.00 61.53 299 MET A O 1
ATOM 1337 N N . SER A 1 164 ? 52.199 29.715 71.199 1.00 63.14 300 SER A N 1
ATOM 1338 C CA . SER A 1 164 ? 52.050 28.300 70.877 1.00 63.48 300 SER A CA 1
ATOM 1339 C C . SER A 1 164 ? 50.595 27.875 70.927 1.00 61.76 300 SER A C 1
ATOM 1340 O O . SER A 1 164 ? 50.298 26.750 71.348 1.00 64.06 300 SER A O 1
ATOM 1343 N N . ASP A 1 165 ? 49.678 28.771 70.557 1.00 65.98 301 ASP A N 1
ATOM 1344 C CA . ASP A 1 165 ? 48.275 28.406 70.407 1.00 64.16 301 ASP A CA 1
ATOM 1345 C C . ASP A 1 165 ? 48.119 27.382 69.291 1.00 63.90 301 ASP A C 1
ATOM 1346 O O . ASP A 1 165 ? 48.735 27.506 68.228 1.00 64.48 301 ASP A O 1
ATOM 1351 N N . ILE A 1 166 ? 47.322 26.351 69.561 1.00 56.16 302 ILE A N 1
ATOM 1352 C CA . ILE A 1 166 ? 46.952 25.325 68.596 1.00 56.06 302 ILE A CA 1
ATOM 1353 C C . ILE A 1 166 ? 45.436 25.241 68.550 1.00 54.10 302 ILE A C 1
ATOM 1354 O O . ILE A 1 166 ? 44.768 25.308 69.594 1.00 53.91 302 ILE A O 1
ATOM 1359 N N . ALA A 1 167 ? 44.898 25.076 67.339 1.00 52.04 303 ALA A N 1
ATOM 1360 C CA . ALA A 1 167 ? 43.464 24.968 67.121 1.00 50.51 303 ALA A CA 1
ATOM 1361 C C . ALA A 1 167 ? 43.130 23.736 66.287 1.00 52.84 303 ALA A C 1
ATOM 1362 O O . ALA A 1 167 ? 43.918 23.283 65.455 1.00 51.76 303 ALA A O 1
ATOM 1364 N N . ILE A 1 168 ? 41.936 23.206 66.542 1.00 54.21 304 ILE A N 1
ATOM 1365 C CA . ILE A 1 168 ? 41.322 22.146 65.771 1.00 54.42 304 ILE A CA 1
ATOM 1366 C C . ILE A 1 168 ? 39.949 22.609 65.327 1.00 54.99 304 ILE A C 1
ATOM 1367 O O . ILE A 1 168 ? 39.358 23.544 65.887 1.00 52.78 304 ILE A O 1
ATOM 1372 N N . ASP A 1 169 ? 39.462 21.930 64.288 1.00 46.14 305 ASP A N 1
ATOM 1373 C CA . ASP A 1 169 ? 38.152 22.168 63.706 1.00 47.00 305 ASP A CA 1
ATOM 1374 C C . ASP A 1 169 ? 37.792 20.954 62.855 1.00 48.87 305 ASP A C 1
ATOM 1375 O O . ASP A 1 169 ? 38.650 20.129 62.495 1.00 45.71 305 ASP A O 1
ATOM 1380 N N . ASP A 1 170 ? 36.493 20.831 62.604 1.00 47.59 306 ASP A N 1
ATOM 1381 C CA . ASP A 1 170 ? 35.918 19.910 61.628 1.00 51.09 306 ASP A CA 1
ATOM 1382 C C . ASP A 1 170 ? 36.433 18.483 61.829 1.00 49.94 306 ASP A C 1
ATOM 1383 O O . ASP A 1 170 ? 37.146 17.931 60.996 1.00 49.25 306 ASP A O 1
ATOM 1388 N N . VAL A 1 171 ? 36.051 17.887 62.969 1.00 52.24 307 VAL A N 1
ATOM 1389 C CA . VAL A 1 171 ? 36.464 16.525 63.269 1.00 50.80 307 VAL A CA 1
ATOM 1390 C C . VAL A 1 171 ? 35.430 15.557 62.718 1.00 53.10 307 VAL A C 1
ATOM 1391 O O . VAL A 1 171 ? 34.276 15.913 62.459 1.00 55.37 307 VAL A O 1
ATOM 1395 N N . SER A 1 172 ? 35.834 14.298 62.568 1.00 60.45 308 SER A N 1
ATOM 1396 C CA . SER A 1 172 ? 35.032 13.423 61.729 1.00 62.99 308 SER A CA 1
ATOM 1397 C C . SER A 1 172 ? 35.469 11.987 61.940 1.00 62.57 308 SER A C 1
ATOM 1398 O O . SER A 1 172 ? 36.665 11.710 61.974 1.00 63.40 308 SER A O 1
ATOM 1401 N N . ILE A 1 173 ? 34.510 11.077 62.066 1.00 60.94 309 ILE A N 1
ATOM 1402 C CA . ILE A 1 173 ? 34.783 9.654 61.923 1.00 63.22 309 ILE A CA 1
ATOM 1403 C C . ILE A 1 173 ? 34.039 9.166 60.689 1.00 63.05 309 ILE A C 1
ATOM 1404 O O . ILE A 1 173 ? 32.861 9.495 60.504 1.00 63.60 309 ILE A O 1
ATOM 1409 N N . GLN A 1 174 ? 34.720 8.396 59.839 1.00 71.82 310 GLN A N 1
ATOM 1410 C CA . GLN A 1 174 ? 34.077 7.900 58.618 1.00 71.87 310 GLN A CA 1
ATOM 1411 C C . GLN A 1 174 ? 34.397 6.422 58.412 1.00 75.63 310 GLN A C 1
ATOM 1412 O O . GLN A 1 174 ? 35.249 5.863 59.103 1.00 76.10 310 GLN A O 1
ATOM 1418 N N . ARG A 1 175 ? 33.714 5.771 57.456 1.00 82.54 311 ARG A N 1
ATOM 1419 C CA . ARG A 1 175 ? 33.890 4.329 57.275 1.00 85.31 311 ARG A CA 1
ATOM 1420 C C . ARG A 1 175 ? 33.960 3.955 55.794 1.00 84.51 311 ARG A C 1
ATOM 1421 O O . ARG A 1 175 ? 33.438 4.670 54.934 1.00 84.64 311 ARG A O 1
ATOM 1429 N N . GLY A 1 176 ? 34.684 2.886 55.550 1.00 81.02 312 GLY A N 1
ATOM 1430 C CA . GLY A 1 176 ? 34.779 2.363 54.217 1.00 77.36 312 GLY A CA 1
ATOM 1431 C C . GLY A 1 176 ? 35.385 3.129 53.117 1.00 77.18 312 GLY A C 1
ATOM 1432 O O . GLY A 1 176 ? 36.544 3.485 53.155 1.00 80.09 312 GLY A O 1
ATOM 1433 N N . GLU A 1 177 ? 34.591 3.350 52.101 1.00 92.37 313 GLU A N 1
ATOM 1434 C CA . GLU A 1 177 ? 35.075 4.041 50.957 1.00 93.51 313 GLU A CA 1
ATOM 1435 C C . GLU A 1 177 ? 35.519 5.390 51.366 1.00 92.86 313 GLU A C 1
ATOM 1436 O O . GLU A 1 177 ? 36.554 5.841 50.943 1.00 93.28 313 GLU A O 1
ATOM 1442 N N . ASN A 1 178 ? 34.727 6.043 52.188 1.00 71.96 314 ASN A N 1
ATOM 1443 C CA .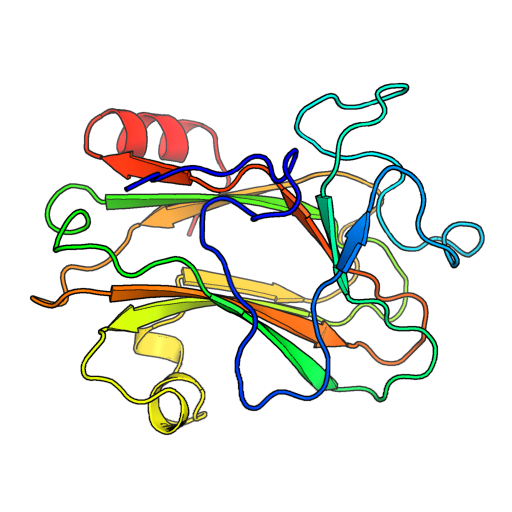 ASN A 1 178 ? 35.038 7.385 52.578 1.00 69.70 314 ASN A CA 1
ATOM 1444 C C . ASN A 1 178 ? 36.438 7.453 53.157 1.00 67.80 314 ASN A C 1
ATOM 1445 O O . ASN A 1 178 ? 37.134 8.413 52.927 1.00 66.82 314 ASN A O 1
ATOM 1450 N N . CYS A 1 179 ? 36.859 6.435 53.874 1.00 76.74 315 CYS A N 1
ATOM 1451 C CA . CYS A 1 179 ? 38.237 6.343 54.357 1.00 75.05 315 CYS A CA 1
ATOM 1452 C C . CYS A 1 179 ? 39.256 6.276 53.230 1.00 77.45 315 CYS A C 1
ATOM 1453 O O . CYS A 1 179 ? 40.249 7.013 53.242 1.00 75.40 315 CYS A O 1
ATOM 1456 N N . THR A 1 180 ? 39.075 5.356 52.286 1.00 76.52 316 THR A N 1
ATOM 1457 C CA . THR A 1 180 ? 40.058 5.254 51.215 1.00 77.67 316 THR A CA 1
ATOM 1458 C C . THR A 1 180 ? 40.130 6.554 50.410 1.00 75.21 316 THR A C 1
ATOM 1459 O O . THR A 1 180 ? 41.226 6.975 50.028 1.00 75.42 316 THR A O 1
ATOM 1463 N N . LYS A 1 181 ? 38.998 7.250 50.240 1.00 70.13 317 LYS A N 1
ATOM 1464 C CA . LYS A 1 181 ? 38.992 8.590 49.633 1.00 71.17 317 LYS A CA 1
ATOM 1465 C C . LYS A 1 181 ? 39.832 9.587 50.429 1.00 68.06 317 LYS A C 1
ATOM 1466 O O . LYS A 1 181 ? 40.776 10.223 49.905 1.00 66.16 317 LYS A O 1
ATOM 1472 N N . ALA A 1 182 ? 39.443 9.782 51.691 1.00 59.43 318 ALA A N 1
ATOM 1473 C CA . ALA A 1 182 ? 40.180 10.613 52.628 1.00 56.90 318 ALA A CA 1
ATOM 1474 C C . ALA A 1 182 ? 41.679 10.360 52.534 1.00 55.55 318 ALA A C 1
ATOM 1475 O O . ALA A 1 182 ? 42.481 11.296 52.413 1.00 55.30 318 ALA A O 1
ATOM 1477 N N . MET A 1 183 ? 42.065 9.085 52.537 1.00 62.42 319 MET A N 1
ATOM 1478 C CA . MET A 1 183 ? 43.475 8.746 52.434 1.00 65.59 319 MET A CA 1
ATOM 1479 C C . MET A 1 183 ? 44.049 9.150 51.088 1.00 67.91 319 MET A C 1
ATOM 1480 O O . MET A 1 183 ? 45.243 9.450 50.992 1.00 68.97 319 MET A O 1
ATOM 1485 N N . LEU A 1 184 ? 43.225 9.157 50.038 1.00 65.04 320 LEU A N 1
ATOM 1486 C CA . LEU A 1 184 ? 43.720 9.632 48.750 1.00 63.25 320 LEU A CA 1
ATOM 1487 C C . LEU A 1 184 ? 44.085 11.117 48.793 1.00 60.93 320 LEU A C 1
ATOM 1488 O O . LEU A 1 184 ? 44.978 11.549 48.049 1.00 57.97 320 LEU A O 1
ATOM 1493 N N . HIS A 1 185 ? 43.435 11.928 49.649 1.00 61.13 321 HIS A N 1
ATOM 1494 C CA . HIS A 1 185 ? 43.808 13.352 49.648 1.00 57.18 321 HIS A CA 1
ATOM 1495 C C . HIS A 1 185 ? 44.132 14.004 50.998 1.00 57.87 321 HIS A C 1
ATOM 1496 O O . HIS A 1 185 ? 44.515 15.184 51.022 1.00 53.82 321 HIS A O 1
ATOM 1503 N N . HIS A 1 186 ? 44.021 13.303 52.110 1.00 60.34 322 HIS A N 1
ATOM 1504 C CA . HIS A 1 186 ? 44.438 13.879 53.380 1.00 59.65 322 HIS A CA 1
ATOM 1505 C C . HIS A 1 186 ? 45.820 13.350 53.733 1.00 61.21 322 HIS A C 1
ATOM 1506 O O . HIS A 1 186 ? 46.119 12.179 53.495 1.00 64.14 322 HIS A O 1
ATOM 1513 N N . HIS A 1 187 ? 46.664 14.206 54.295 1.00 55.11 323 HIS A N 1
ATOM 1514 C CA . HIS A 1 187 ? 47.930 13.721 54.821 1.00 57.40 323 HIS A CA 1
ATOM 1515 C C . HIS A 1 187 ? 47.671 12.634 55.852 1.00 59.10 323 HIS A C 1
ATOM 1516 O O . HIS A 1 187 ? 46.970 12.855 56.843 1.00 57.19 323 HIS A O 1
ATOM 1523 N N . HIS A 1 188 ? 48.350 11.505 55.685 1.00 72.71 324 HIS A N 1
ATOM 1524 C CA . HIS A 1 188 ? 48.245 10.399 56.632 1.00 72.85 324 HIS A CA 1
ATOM 1525 C C . HIS A 1 188 ? 49.587 9.756 56.897 1.00 76.66 324 HIS A C 1
ATOM 1526 O O . HIS A 1 188 ? 50.592 10.132 56.321 1.00 78.97 324 HIS A O 1
ATOM 1533 N N . HIS A 1 189 ? 49.581 8.741 57.753 1.00 107.45 325 HIS A N 1
ATOM 1534 C CA . HIS A 1 189 ? 50.763 7.931 58.020 1.00 103.21 325 HIS A CA 1
ATOM 1535 C C . HIS A 1 189 ? 50.656 6.565 57.372 1.00 96.59 325 HIS A C 1
ATOM 1536 O O . HIS A 1 189 ? 50.375 5.572 58.037 1.00 100.55 325 HIS A O 1
#

Solvent-accessible surface area: 9280 Å² total; per-residue (Å²): 122,71,43,115,4,53,0,31,109,101,101,21,30,28,8,135,59,18,182,155,37,77,12,78,13,119,67,53,39,97,110,2,88,10,14,166,78,94,1,2,0,30,69,0,62,48,136,19,164,152,28,56,0,69,0,4,1,0,16,0,73,76,101,84,93,98,46,24,0,16,2,22,2,23,65,9,101,43,44,2,58,106,67,1,0,2,8,0,50,12,3,0,41,0,138,26,15,2,0,0,26,0,1,4,20,9,68,210,26,75,39,177,61,0,39,29,87,105,80,69,112,115,36,38,28,18,85,45,111,26,76,50,27,92,100,38,81,21,3,1,10,85,14,79,82,45,134,36,49,0,22,0,0,0,4,0,5,20,5,96,26,68,16,0,0,0,0,0,0,28,5,13,12,57,78,28,132,74,0,74,119,4,30,159,134,25,130,90,217

Organism: Spodoptera frugiperda (NCBI:txid7108)

Secondary structure (DSSP, 8-state):
--SEE---STTGGG-EE-SSSS---EEESS--TTGGGTBS-SS-SSS-TT----EEE---TTPPTT-EEEEEPPPEESTTTTTEEEEEEEEE-BTT--EEEEEEEESSS-HHHHHSTTTGGGTEEEEEES---SSEEEEEEE----SSEEEEEEEEE--SSS---EEEEEEEEEETHHHHHHHHHS---

Radius of gyration: 15.6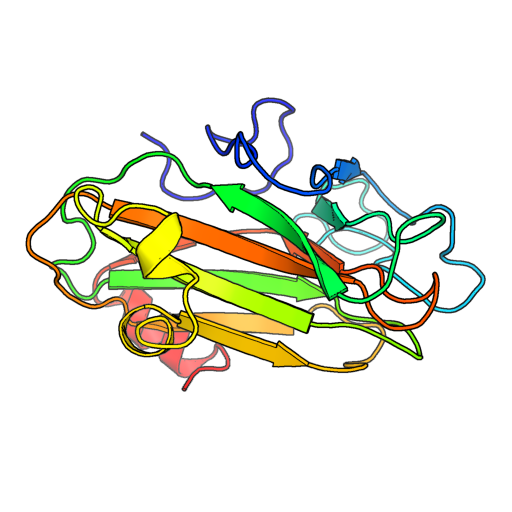5 Å; Cα contacts (8 Å, |Δi|>4): 506; chains: 1; bounding box: 33×45×36 Å

B-factor: mean 68.62, std 18.51, range [36.04, 154.57]

Sequence (189 aa):
DPTECDFELPDLCGWKPDELHDFDWRRLNKKTPSSFLQTGPSYDHTYGKNGSGYYMYIETTGRTENETARLLSPVYDAELAKNGCFIFYYHMYGRGMGGLRVYQKPDRVPMYQLLSSSKRNNYLLFEQWGDQGNEWYSSASMLTDVDDDFQIVIEGIRGNSFMSDIAIDDVSIQRGENCTKAMLHHHHH

InterPro domains:
  IPR000436 Sushi/SCR/CCP domain [PF00084] (31-75)
  IPR000436 Sushi/SCR/CCP domain [PF00084] (82-130)
  IPR000436 Sushi/SCR/CCP domain [PS50923] (24-77)
  IPR000436 Sushi/SCR/CCP domain [PS50923] (78-132)
  IPR000436 Sushi/SCR/CCP domain [SM00032] (26-75)
  IPR000436 Sushi/SCR/CCP domain [SM00032] (80-130)
  IPR000436 Sushi/SCR/CCP domain [cd00033] (31-76)
  IPR000436 Sushi/SCR/CCP domain [cd00033] (80-131)
  IPR000998 MAM domain [PF00629] (141-315)
  IPR000998 MAM domain [PS50060] (139-317)
  IPR000998 MAM domain [SM00137] (136-317)
  IPR000998 MAM domain [cd06263] (141-313)
  IPR001212 Somatomedin B domain [PF01033] (331-370)
  IPR001212 Somatomedin B domain [PS00524] (349-369)
  IPR001212 Somatomedin B domain [PS50958] (329-375)
  IPR013320 Concanavalin A-like lectin/glucanase domain superfamily [SSF49899] (138-313)
  IPR035976 Sushi/SCR/CCP superfamily [SSF57535] (25-81)
  IPR035976 Sushi/SCR/CCP superfamily [SSF57535] (73-131)
  IPR036024 Somatomedin B-like domain superfamily [SSF90188] (331-370)
  IPR051560 MAM domain-containing protein [PTHR23282] (134-474)